Protein AF-A0A835EKQ1-F1 (afdb_monomer_lite)

Foldseek 3Di:
DWDWDADPPVRDGQEGLGDWPAFQVVQVPDDQDAPNDKDFGGKDKDFPVQKDWPPDDQPDCRHLQRIKIKTKIKDKDFDDPVVPPPDDPDDQKDKWKAFPRATFDDFDPFDQDPVRFTWTWTAGPVGIIMTGGVVVVVVVVCVVVVPPLDQPPDDDPDDPARWIWMKIKIFIGGSVRHTGMIMIMIRNRNTDGDPDD

Sequence (197 aa):
MYWKVYDHESNKKIVDLGVAPGLDVSRRLAYVPLGAGKAGVGKWYCPFFLVEEHGVTRRDPMGRGAFYEVVLEQRWEPMHGDAVRHGDDSSKLAMKVLIGGSIEVRSEDALSSLQGATYMWFVAATGQKVGVCTMVCERMLWEVTKAGWVDEEKDAGRVAHESMVLVERFVVKRMDGSVVVAIDFVHLNVTKANKLV

Structure (mmCIF, N/CA/C/O backbone):
data_AF-A0A835EKQ1-F1
#
_entry.id   AF-A0A835EKQ1-F1
#
loop_
_atom_site.group_PDB
_atom_site.id
_atom_site.type_symbol
_atom_site.label_atom_id
_atom_site.label_alt_id
_atom_site.label_comp_id
_atom_site.label_asym_id
_atom_site.label_entity_id
_atom_site.label_seq_id
_atom_site.pdbx_PDB_ins_code
_atom_site.Cartn_x
_atom_site.Cartn_y
_atom_site.Cartn_z
_atom_site.occupancy
_atom_site.B_iso_or_equiv
_atom_site.auth_seq_id
_atom_site.auth_comp_id
_atom_site.auth_asym_id
_atom_site.auth_atom_id
_atom_site.pdbx_PDB_model_num
ATOM 1 N N . MET A 1 1 ? -4.648 -17.590 3.385 1.00 47.09 1 MET A N 1
ATOM 2 C CA . MET A 1 1 ? -4.964 -17.445 4.825 1.00 47.09 1 MET A CA 1
ATOM 3 C C . MET A 1 1 ? -6.145 -16.498 5.005 1.00 47.09 1 MET A C 1
ATOM 5 O O . MET A 1 1 ? -6.291 -15.567 4.218 1.00 47.09 1 MET A O 1
ATOM 9 N N . TYR A 1 2 ? -6.996 -16.765 5.997 1.00 54.31 2 TYR A N 1
ATOM 10 C CA . TYR A 1 2 ? -8.198 -15.988 6.323 1.00 54.31 2 TYR A CA 1
ATOM 11 C C . TYR A 1 2 ? -7.967 -15.241 7.641 1.00 54.31 2 TYR A C 1
ATOM 13 O O . TYR A 1 2 ? -7.586 -15.878 8.621 1.00 54.31 2 TYR A O 1
ATOM 21 N N . TRP A 1 3 ? -8.185 -13.925 7.678 1.00 64.94 3 TRP A N 1
ATOM 22 C CA . TRP A 1 3 ? -7.912 -13.103 8.862 1.00 64.94 3 TRP A CA 1
ATOM 23 C C . TRP A 1 3 ? -9.198 -12.827 9.651 1.00 64.94 3 TRP A C 1
ATOM 25 O O . TRP A 1 3 ? -10.151 -12.237 9.136 1.00 64.94 3 TRP A O 1
ATOM 35 N N . LYS A 1 4 ? -9.220 -13.263 10.917 1.00 66.81 4 LYS A N 1
ATOM 36 C CA . LYS A 1 4 ? -10.281 -12.986 11.902 1.00 66.81 4 LYS A CA 1
ATOM 37 C C . LYS A 1 4 ? -9.652 -12.332 13.126 1.00 66.81 4 LYS A C 1
ATOM 39 O O . LYS A 1 4 ? -8.621 -12.807 13.595 1.00 66.81 4 LYS A O 1
ATOM 44 N N . VAL A 1 5 ? -10.286 -11.284 13.637 1.00 67.06 5 VAL A N 1
ATOM 45 C CA . VAL A 1 5 ? -9.869 -10.595 14.864 1.00 67.06 5 VAL A CA 1
ATOM 46 C C . VAL A 1 5 ? -10.831 -10.984 15.975 1.00 67.06 5 VAL A C 1
ATOM 48 O O . VAL A 1 5 ? -12.052 -10.919 15.796 1.00 67.06 5 VAL A O 1
ATOM 51 N N . TYR A 1 6 ? -10.272 -11.409 17.101 1.00 62.66 6 TYR A N 1
ATOM 52 C CA . TYR A 1 6 ? -11.018 -11.839 18.273 1.00 62.66 6 TYR A CA 1
ATOM 53 C C . TYR A 1 6 ? -10.722 -10.919 19.443 1.00 62.66 6 TYR A C 1
ATOM 55 O O . TYR A 1 6 ? -9.610 -10.412 19.582 1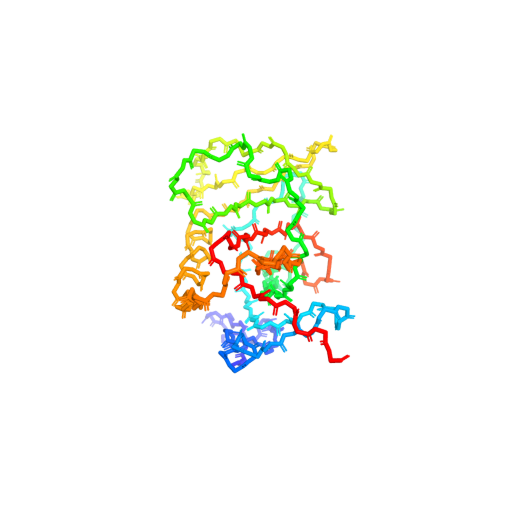.00 62.66 6 TYR A O 1
ATOM 63 N N . ASP A 1 7 ? -11.734 -10.737 20.275 1.00 53.03 7 ASP A N 1
ATOM 64 C CA . ASP A 1 7 ? -11.588 -10.128 21.580 1.00 53.03 7 ASP A CA 1
ATOM 65 C C . ASP A 1 7 ? -10.922 -11.142 22.503 1.00 53.03 7 ASP A C 1
ATOM 67 O O . ASP A 1 7 ? -11.402 -12.270 22.624 1.00 53.03 7 ASP A O 1
ATOM 71 N N . HIS A 1 8 ? -9.806 -10.76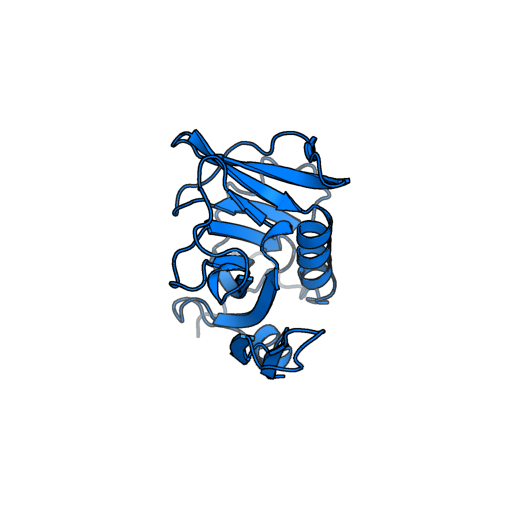7 23.120 1.00 55.44 8 HIS A N 1
ATOM 72 C CA . HIS A 1 8 ? -9.031 -11.700 23.933 1.00 55.44 8 HIS A CA 1
ATOM 73 C C . HIS A 1 8 ? -9.789 -12.129 25.202 1.00 55.44 8 HIS A C 1
ATOM 75 O O . HIS A 1 8 ? -9.659 -13.270 25.634 1.00 55.44 8 HIS A O 1
ATOM 81 N N . GLU A 1 9 ? -10.604 -11.246 25.784 1.00 64.62 9 GLU A N 1
ATOM 82 C CA . GLU A 1 9 ? -11.290 -11.498 27.057 1.00 64.62 9 GLU A CA 1
ATOM 83 C C . GLU A 1 9 ? -12.564 -12.330 26.888 1.00 64.62 9 GLU A C 1
ATOM 85 O O . GLU A 1 9 ? -12.837 -13.240 27.669 1.00 64.62 9 GLU A O 1
ATOM 90 N N . SER A 1 10 ? -13.346 -12.050 25.847 1.00 56.81 10 SER A N 1
ATOM 91 C CA . SER A 1 10 ? -14.621 -12.722 25.589 1.00 56.81 10 SER A CA 1
ATOM 92 C C . SER A 1 10 ? -14.534 -13.839 24.546 1.00 56.81 10 SER A C 1
ATOM 94 O O . SER A 1 10 ? -15.524 -14.541 24.330 1.00 56.81 10 SER A O 1
ATOM 96 N N . ASN A 1 11 ? -13.383 -14.000 23.880 1.00 59.41 11 ASN A N 1
ATOM 97 C CA . ASN A 1 11 ? -13.161 -14.900 22.740 1.00 59.41 11 ASN A CA 1
ATOM 98 C C . ASN A 1 11 ? -14.221 -14.749 21.628 1.00 59.41 11 ASN A C 1
ATOM 100 O O . ASN A 1 11 ? -14.505 -15.669 20.855 1.00 59.41 11 ASN A O 1
ATOM 104 N N . LYS A 1 12 ? -14.855 -13.574 21.548 1.00 58.06 12 LYS A N 1
ATOM 105 C CA . LYS A 1 12 ? -15.851 -13.263 20.526 1.00 58.06 12 LYS A CA 1
ATOM 106 C C . LYS A 1 12 ? -15.146 -12.757 19.281 1.00 58.06 12 LYS A C 1
ATOM 108 O O . LYS A 1 12 ? -14.230 -11.941 19.347 1.00 58.06 12 LYS A O 1
ATOM 113 N N . LYS A 1 13 ? -15.600 -13.226 18.119 1.00 60.34 13 LYS A N 1
ATOM 114 C CA . LYS A 1 13 ? -15.169 -12.689 16.827 1.00 60.34 13 LYS A CA 1
ATOM 115 C C . LYS A 1 13 ? -15.647 -11.240 16.725 1.00 60.34 13 LYS A C 1
ATOM 117 O O . LYS A 1 13 ? -16.846 -11.008 16.598 1.00 60.34 13 LYS A O 1
ATOM 122 N N . ILE A 1 14 ? -14.714 -10.294 16.762 1.00 63.84 14 ILE A N 1
ATOM 123 C CA . ILE A 1 14 ? -15.006 -8.860 16.652 1.00 63.84 14 ILE A CA 1
ATOM 124 C C . ILE A 1 14 ? -15.169 -8.497 15.177 1.00 63.84 14 ILE A C 1
ATOM 126 O O . ILE A 1 14 ? -16.108 -7.810 14.785 1.00 63.84 14 ILE A O 1
ATOM 130 N N . VAL A 1 15 ? -14.251 -8.988 14.339 1.00 72.06 15 VAL A N 1
ATOM 131 C CA . VAL A 1 15 ? -14.163 -8.585 12.939 1.00 72.06 15 VAL A CA 1
ATOM 132 C C . VAL A 1 15 ? -13.756 -9.757 12.061 1.00 72.06 15 VAL A C 1
ATOM 134 O O . VAL A 1 15 ? -12.767 -10.450 12.299 1.00 72.06 15 VAL A O 1
ATOM 137 N N . ASP A 1 16 ? -14.510 -9.945 10.987 1.00 77.75 16 ASP A N 1
ATOM 138 C CA . ASP A 1 16 ? -14.044 -10.682 9.824 1.00 77.75 16 ASP A CA 1
ATOM 139 C C . ASP A 1 16 ? -13.323 -9.717 8.891 1.00 77.75 16 ASP A C 1
ATOM 141 O O . ASP A 1 16 ? -13.967 -8.751 8.509 1.00 77.75 16 ASP A O 1
ATOM 145 N N . LEU A 1 17 ? -12.058 -9.914 8.518 1.00 76.94 17 LEU A N 1
ATOM 146 C CA . LEU A 1 17 ? -11.397 -9.055 7.521 1.00 76.94 17 LEU A CA 1
ATOM 147 C C . LEU A 1 17 ? -11.484 -9.655 6.115 1.00 76.94 17 LEU A C 1
ATOM 149 O O . LEU A 1 17 ? -11.614 -8.912 5.143 1.00 76.94 17 LEU A O 1
ATOM 153 N N . GLY A 1 18 ? -11.549 -10.984 6.019 1.00 82.75 18 GLY A N 1
ATOM 154 C CA . GLY A 1 18 ? -11.562 -11.741 4.774 1.00 82.75 18 GLY A CA 1
ATOM 155 C C . GLY A 1 18 ? -10.212 -12.392 4.463 1.00 82.75 18 GLY A C 1
ATOM 156 O O . GLY A 1 18 ? -9.367 -12.612 5.337 1.00 82.75 18 GLY A O 1
ATOM 157 N N . VAL A 1 19 ? -10.020 -12.754 3.194 1.00 83.62 19 VAL A N 1
ATOM 158 C CA . VAL A 1 19 ? -8.828 -13.469 2.723 1.00 83.62 19 VAL A CA 1
ATOM 159 C C . VAL A 1 19 ? -7.735 -12.477 2.333 1.00 83.62 19 VAL A C 1
ATOM 161 O O . VAL A 1 19 ? -7.934 -11.615 1.478 1.00 83.62 19 VAL A O 1
ATOM 164 N N . ALA A 1 20 ? -6.556 -12.655 2.922 1.00 87.50 20 ALA A N 1
ATOM 165 C CA . ALA A 1 20 ? -5.327 -11.973 2.539 1.00 87.50 20 ALA A CA 1
ATOM 166 C C . ALA A 1 20 ? -4.195 -13.012 2.607 1.00 87.50 20 ALA A C 1
ATOM 168 O O . ALA A 1 20 ? -3.695 -13.312 3.697 1.00 87.50 20 ALA A O 1
ATOM 169 N N . PRO A 1 21 ? -3.875 -13.674 1.477 1.00 85.25 21 PRO A N 1
ATOM 170 C CA . PRO A 1 21 ? -2.933 -14.789 1.449 1.00 85.25 21 PRO A CA 1
ATOM 171 C C . PRO A 1 21 ? -1.470 -14.337 1.532 1.00 85.25 21 PRO A C 1
ATOM 173 O O . PRO A 1 21 ? -0.599 -15.191 1.650 1.00 85.25 21 PRO A O 1
ATOM 176 N N . GLY A 1 22 ? -1.209 -13.029 1.508 1.00 88.44 22 GLY A N 1
ATOM 177 C CA . GLY A 1 22 ? 0.124 -12.470 1.368 1.00 88.44 22 GLY A CA 1
ATOM 178 C C . GLY A 1 22 ? 0.520 -12.352 -0.099 1.00 88.44 22 GLY A C 1
ATOM 179 O O . GLY A 1 22 ? -0.327 -12.053 -0.944 1.00 88.44 22 GLY A O 1
ATOM 180 N N . LEU A 1 23 ? 1.804 -12.562 -0.385 1.00 87.88 23 LEU A N 1
ATOM 181 C CA . LEU A 1 23 ? 2.350 -12.502 -1.736 1.00 87.88 23 LEU A CA 1
ATOM 182 C C . LEU A 1 23 ? 1.989 -13.764 -2.531 1.00 87.88 23 LEU A C 1
ATOM 184 O O . LEU A 1 23 ? 2.231 -14.882 -2.081 1.00 87.88 23 LEU A O 1
ATOM 188 N N . ASP A 1 24 ? 1.477 -13.573 -3.740 1.00 85.69 24 ASP A N 1
ATOM 189 C CA . ASP A 1 24 ? 1.270 -14.618 -4.736 1.00 85.69 24 ASP A CA 1
ATOM 190 C C . ASP A 1 24 ? 2.484 -14.668 -5.672 1.00 85.69 24 ASP A C 1
ATOM 192 O O . ASP A 1 24 ? 2.613 -13.882 -6.613 1.00 85.69 24 ASP A O 1
ATOM 196 N N . VAL A 1 25 ? 3.407 -15.589 -5.384 1.00 81.88 25 VAL A N 1
ATOM 197 C CA . VAL A 1 25 ? 4.669 -15.733 -6.127 1.00 81.88 25 VAL A CA 1
ATOM 198 C C . VAL A 1 25 ? 4.418 -16.090 -7.593 1.00 81.88 25 VAL A C 1
ATOM 200 O O . VAL A 1 25 ? 5.109 -15.581 -8.473 1.00 81.88 25 VAL A O 1
ATOM 203 N N . SER A 1 26 ? 3.410 -16.917 -7.877 1.00 81.00 26 SER A N 1
ATOM 204 C CA . SER A 1 26 ? 3.080 -17.328 -9.243 1.00 81.00 26 SER A CA 1
ATOM 205 C C . SER A 1 26 ? 2.587 -16.148 -10.074 1.00 81.00 26 SER A C 1
ATOM 207 O O . SER A 1 26 ? 3.040 -15.964 -11.201 1.00 81.00 26 SER A O 1
ATOM 209 N N . ARG A 1 27 ? 1.711 -15.307 -9.512 1.00 80.25 27 ARG A N 1
ATOM 210 C CA . ARG A 1 27 ? 1.251 -14.087 -10.191 1.00 80.25 27 ARG A CA 1
ATOM 211 C C . ARG A 1 27 ? 2.345 -13.034 -10.294 1.00 80.25 27 ARG A C 1
ATOM 213 O O . ARG A 1 27 ? 2.368 -12.322 -11.288 1.00 80.25 27 ARG A O 1
ATOM 220 N N . ARG A 1 28 ? 3.249 -12.960 -9.312 1.00 80.12 28 ARG A N 1
ATOM 221 C CA . ARG A 1 28 ? 4.382 -12.026 -9.327 1.00 80.12 28 ARG A CA 1
ATOM 222 C C . ARG A 1 28 ? 5.394 -12.331 -10.430 1.00 80.12 28 ARG A C 1
ATOM 224 O O . ARG A 1 28 ? 5.958 -11.414 -11.010 1.00 80.12 28 ARG A O 1
ATOM 231 N N . LEU A 1 29 ? 5.639 -13.614 -10.696 1.00 75.75 29 LEU A N 1
ATOM 232 C CA . LEU A 1 29 ? 6.544 -14.066 -11.758 1.00 75.75 29 LEU A CA 1
ATOM 233 C C . LEU A 1 29 ? 5.882 -14.062 -13.142 1.00 75.75 29 LEU A C 1
ATOM 235 O O . LEU A 1 29 ? 6.576 -14.100 -14.158 1.00 75.75 29 LEU A O 1
ATOM 239 N N . ALA A 1 30 ? 4.549 -14.038 -13.202 1.00 72.81 30 ALA A N 1
ATOM 240 C CA . ALA A 1 30 ? 3.828 -14.005 -14.462 1.00 72.81 30 ALA A CA 1
ATOM 241 C C . ALA A 1 30 ? 4.050 -12.665 -15.175 1.00 72.81 30 ALA A C 1
ATOM 243 O O . ALA A 1 30 ? 3.849 -11.588 -14.614 1.00 72.81 30 ALA A O 1
ATOM 244 N N . TYR A 1 31 ? 4.428 -12.728 -16.452 1.00 66.69 31 TYR A N 1
ATOM 245 C CA . TYR A 1 31 ? 4.491 -11.535 -17.283 1.00 66.69 31 TYR A CA 1
ATOM 246 C C . TYR A 1 31 ? 3.079 -10.985 -17.507 1.00 66.69 31 TYR A C 1
ATOM 248 O O . TYR A 1 31 ? 2.199 -11.699 -17.989 1.00 66.69 31 TYR A O 1
ATOM 256 N N . VAL A 1 32 ? 2.882 -9.710 -17.175 1.00 67.06 32 VAL A N 1
ATOM 257 C CA . VAL A 1 32 ? 1.650 -8.971 -17.459 1.00 67.06 32 VAL A CA 1
ATOM 258 C C . VAL A 1 32 ? 1.873 -8.193 -18.756 1.00 67.06 32 VAL A C 1
ATOM 260 O O . VAL A 1 32 ? 2.695 -7.273 -18.753 1.00 67.06 32 VAL A O 1
ATOM 263 N N . PRO A 1 33 ? 1.196 -8.550 -19.864 1.00 60.97 33 PRO A N 1
ATOM 264 C CA . PRO A 1 33 ? 1.366 -7.861 -21.136 1.00 60.97 33 PRO A CA 1
ATOM 265 C C . PRO A 1 33 ? 1.050 -6.371 -21.035 1.00 60.97 33 PRO A C 1
ATOM 267 O O . PRO A 1 33 ? 0.165 -5.956 -20.280 1.00 60.97 33 PRO A O 1
ATOM 270 N N . LEU A 1 34 ? 1.745 -5.566 -21.839 1.00 59.31 34 LEU A N 1
ATOM 271 C CA . LEU A 1 34 ? 1.459 -4.141 -21.953 1.00 59.31 34 LEU A CA 1
ATOM 272 C C . LEU A 1 34 ? -0.015 -3.940 -22.357 1.00 59.31 34 LEU A C 1
ATOM 274 O O . LEU A 1 34 ? -0.509 -4.590 -23.275 1.00 59.31 34 LEU A O 1
ATOM 278 N N . GLY A 1 35 ? -0.739 -3.074 -21.645 1.00 58.34 35 GLY A N 1
ATOM 279 C CA . GLY A 1 35 ? -2.168 -2.830 -21.888 1.00 58.34 35 GLY A CA 1
ATOM 280 C C . GLY A 1 35 ? -3.137 -3.800 -21.194 1.00 58.34 35 GLY A C 1
ATOM 281 O O . GLY A 1 35 ? -4.326 -3.500 -21.133 1.00 58.34 35 GLY A O 1
ATOM 282 N N . ALA A 1 36 ? -2.661 -4.891 -20.577 1.00 60.94 36 ALA A N 1
ATOM 283 C CA . ALA A 1 36 ? -3.503 -5.818 -19.802 1.00 60.94 36 ALA A CA 1
ATOM 284 C C . ALA A 1 36 ? -3.928 -5.271 -18.418 1.00 60.94 36 ALA A C 1
ATOM 286 O O . ALA A 1 36 ? -4.635 -5.940 -17.664 1.00 60.94 36 ALA A O 1
ATOM 287 N N . GLY A 1 37 ? -3.522 -4.043 -18.083 1.00 63.69 37 GLY A N 1
ATOM 288 C CA . GLY A 1 37 ? -3.817 -3.400 -16.806 1.00 63.69 37 GLY A CA 1
ATOM 289 C C . GLY A 1 37 ? -2.873 -3.832 -15.682 1.00 63.69 37 GLY A C 1
ATOM 290 O O . GLY A 1 37 ? -1.816 -4.416 -15.908 1.00 63.69 37 GLY A O 1
ATOM 291 N N . LYS A 1 38 ? -3.235 -3.481 -14.446 1.00 71.88 38 LYS A N 1
ATOM 292 C CA . LYS A 1 38 ? -2.443 -3.788 -13.249 1.00 71.88 38 LYS A CA 1
ATOM 293 C C . LYS A 1 38 ? -2.816 -5.170 -12.724 1.00 71.88 38 LYS A C 1
ATOM 295 O O . LYS A 1 38 ? -3.998 -5.442 -12.514 1.00 71.88 38 LYS A O 1
ATOM 300 N N . ALA A 1 39 ? -1.829 -6.016 -12.447 1.00 80.19 39 ALA A N 1
ATOM 301 C CA . ALA A 1 39 ? -2.074 -7.301 -11.801 1.00 80.19 39 ALA A CA 1
ATOM 302 C C . ALA A 1 39 ? -1.867 -7.181 -10.289 1.00 80.19 39 ALA A C 1
ATOM 304 O O . ALA A 1 39 ? -0.791 -6.804 -9.837 1.00 80.19 39 ALA A O 1
ATOM 305 N N . GLY A 1 40 ? -2.886 -7.517 -9.495 1.00 85.50 40 GLY A N 1
ATOM 306 C CA . GLY A 1 40 ? -2.730 -7.656 -8.045 1.00 85.50 40 GLY A CA 1
ATOM 307 C C . GLY A 1 40 ? -1.972 -8.941 -7.713 1.00 85.50 40 GLY A C 1
ATOM 308 O O . GLY A 1 40 ? -2.483 -10.026 -7.971 1.00 85.50 40 GLY A O 1
ATOM 309 N N . VAL A 1 41 ? -0.779 -8.828 -7.140 1.00 89.56 41 VAL A N 1
ATOM 310 C CA . VAL A 1 41 ? 0.118 -9.958 -6.837 1.00 89.56 41 VAL A CA 1
ATOM 311 C C . VAL A 1 41 ? 0.349 -10.159 -5.345 1.00 89.56 41 VAL A C 1
ATOM 313 O O . VAL A 1 41 ? 1.033 -11.092 -4.942 1.00 89.56 41 VAL A O 1
ATOM 316 N N . GLY A 1 42 ? -0.230 -9.315 -4.496 1.00 91.19 42 GLY A N 1
ATOM 317 C CA . GLY A 1 42 ? -0.174 -9.514 -3.055 1.00 91.19 42 GLY A CA 1
ATOM 318 C C . GLY A 1 42 ? -1.295 -8.798 -2.326 1.00 91.19 42 GLY A C 1
ATOM 319 O O . GLY A 1 42 ? -1.784 -7.765 -2.787 1.00 91.19 42 GLY A O 1
ATOM 320 N N . LYS A 1 43 ? -1.714 -9.361 -1.192 1.00 93.56 43 LYS A N 1
ATOM 321 C CA . LYS A 1 43 ? -2.737 -8.769 -0.327 1.00 93.56 43 LYS A CA 1
ATOM 322 C C . LYS A 1 43 ? -2.476 -9.076 1.146 1.00 93.56 43 LYS A C 1
ATOM 324 O O . LYS A 1 43 ? -2.317 -10.241 1.515 1.00 93.56 43 LYS A O 1
ATOM 329 N N . TRP A 1 44 ? -2.525 -8.034 1.974 1.00 93.31 44 TRP A N 1
ATOM 330 C CA . TRP A 1 44 ? -2.341 -8.058 3.429 1.00 93.31 44 TRP A CA 1
ATOM 331 C C . TRP A 1 44 ? -3.345 -7.132 4.128 1.00 93.31 44 TRP A C 1
ATOM 333 O O . TRP A 1 44 ? -3.990 -6.302 3.487 1.00 93.31 44 TRP A O 1
ATOM 343 N N . TYR A 1 45 ? -3.436 -7.253 5.453 1.00 91.88 45 TYR A N 1
ATOM 344 C CA . TYR A 1 45 ? -4.075 -6.257 6.311 1.00 91.88 45 TYR A CA 1
ATOM 345 C C . TYR A 1 45 ? -3.022 -5.579 7.184 1.00 91.88 45 TYR A C 1
ATOM 347 O O . TYR A 1 45 ? -2.128 -6.242 7.707 1.00 91.88 45 TYR A O 1
ATOM 355 N N . CYS A 1 46 ? -3.141 -4.265 7.341 1.00 89.38 46 CYS A N 1
ATOM 356 C CA . CYS A 1 46 ? -2.269 -3.449 8.172 1.00 89.38 46 CYS A CA 1
ATOM 357 C C . CYS A 1 46 ? -3.085 -2.855 9.326 1.00 89.38 46 CYS A C 1
ATOM 359 O O . CYS A 1 46 ? -4.085 -2.182 9.062 1.00 89.38 46 CYS A O 1
ATOM 361 N N . PRO A 1 47 ? -2.703 -3.084 10.593 1.00 89.06 47 PRO A N 1
ATOM 362 C CA . PRO A 1 47 ? -3.328 -2.417 11.728 1.00 89.06 47 PRO A CA 1
ATOM 363 C C . PRO A 1 47 ? -3.276 -0.894 11.611 1.00 89.06 47 PRO A C 1
ATOM 365 O O . PRO A 1 47 ? -2.356 -0.324 11.020 1.00 89.06 47 PRO A O 1
ATOM 368 N N . PHE A 1 48 ? -4.266 -0.233 12.202 1.00 85.44 48 PHE A N 1
ATOM 369 C CA . PHE A 1 48 ? -4.443 1.199 12.030 1.00 85.44 48 PHE A CA 1
ATOM 370 C C . PHE A 1 48 ? -3.308 2.067 12.560 1.00 85.44 48 PHE A C 1
ATOM 372 O O . PHE A 1 48 ? -3.000 3.088 11.963 1.00 85.44 48 PHE A O 1
ATOM 379 N N . PHE A 1 49 ? -2.695 1.666 13.667 1.00 85.38 49 PHE A N 1
ATOM 380 C CA . PHE A 1 49 ? -1.628 2.410 14.334 1.00 85.38 49 PHE A CA 1
ATOM 381 C C . PHE A 1 49 ? -0.289 2.350 13.581 1.00 85.38 49 PHE A C 1
ATOM 383 O O . PHE A 1 49 ? 0.722 2.784 14.107 1.00 85.38 49 PHE A O 1
ATOM 390 N N . LEU A 1 50 ? -0.243 1.756 12.385 1.00 90.25 50 LEU A N 1
ATOM 391 C CA . LEU A 1 50 ? 0.938 1.771 11.518 1.00 90.25 50 LEU A C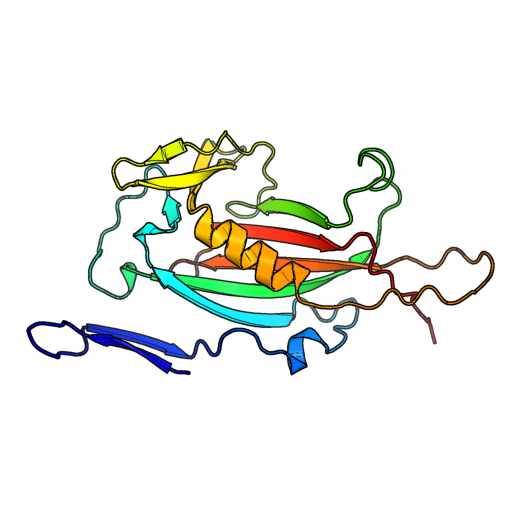A 1
ATOM 392 C C . LEU A 1 50 ? 0.783 2.732 10.329 1.00 90.25 50 LEU A C 1
ATOM 394 O O . LEU A 1 50 ? 1.740 2.922 9.577 1.00 90.25 50 LEU A O 1
ATOM 398 N N . VAL A 1 51 ? -0.403 3.323 10.144 1.00 90.50 51 VAL A N 1
ATOM 399 C CA . VAL A 1 51 ? -0.687 4.306 9.091 1.00 90.50 51 VAL A CA 1
ATOM 400 C C . VAL A 1 51 ? -1.528 5.437 9.674 1.00 90.50 51 VAL A C 1
ATOM 402 O O . VAL A 1 51 ? -2.706 5.260 10.005 1.00 90.50 51 VAL A O 1
ATOM 405 N N . GLU A 1 52 ? -0.917 6.610 9.761 1.00 88.31 52 GLU A N 1
ATOM 406 C CA . GLU A 1 52 ? -1.492 7.805 10.359 1.00 88.31 52 GLU A CA 1
ATOM 407 C C . GLU A 1 52 ? -1.969 8.776 9.277 1.00 88.31 52 GLU A C 1
ATOM 409 O O . GLU A 1 52 ? -1.225 9.147 8.377 1.00 88.31 52 GLU A O 1
ATOM 414 N N . GLU A 1 53 ? -3.227 9.197 9.356 1.00 89.38 53 GLU A N 1
ATOM 415 C CA . GLU A 1 53 ? -3.818 10.158 8.427 1.00 89.38 53 GLU A CA 1
ATOM 416 C C . GLU A 1 53 ? -4.064 11.477 9.158 1.00 89.38 53 GLU A C 1
ATOM 418 O O . GLU A 1 53 ? -4.899 11.550 10.065 1.00 89.38 53 GLU A O 1
ATOM 423 N N . HIS A 1 54 ? -3.336 12.530 8.789 1.00 85.81 54 HIS A N 1
ATOM 424 C CA . HIS A 1 54 ? -3.423 13.796 9.507 1.00 85.81 54 HIS A CA 1
ATOM 425 C C . HIS A 1 54 ? -4.806 14.437 9.336 1.00 85.81 54 HIS A C 1
ATOM 427 O O . HIS A 1 54 ? -5.316 14.568 8.224 1.00 85.81 54 HIS A O 1
ATOM 433 N N . GLY A 1 55 ? -5.413 14.855 10.449 1.00 81.00 55 GLY A N 1
ATOM 434 C CA . GLY A 1 55 ? -6.734 15.491 10.454 1.00 81.00 55 GLY A CA 1
ATOM 435 C C . GLY A 1 55 ? -7.917 14.534 10.256 1.00 81.00 55 GLY A C 1
ATOM 436 O O . GLY A 1 55 ? -9.056 14.994 10.191 1.00 81.00 55 GLY A O 1
ATOM 437 N N . VAL A 1 56 ? -7.692 13.216 10.193 1.00 80.19 56 VAL A N 1
ATOM 438 C CA . VAL A 1 56 ? -8.766 12.221 10.068 1.00 80.19 56 VAL A CA 1
ATOM 439 C C . VAL A 1 56 ? -9.068 11.604 11.433 1.00 80.19 56 VAL A C 1
ATOM 441 O O . VAL A 1 56 ? -8.315 10.784 11.953 1.00 80.19 56 VAL A O 1
ATOM 444 N N . THR A 1 57 ? -10.211 11.961 12.022 1.00 71.06 57 THR A N 1
ATOM 445 C CA . THR A 1 57 ? -10.682 11.315 13.255 1.00 71.06 57 THR A CA 1
ATOM 446 C C . THR A 1 57 ? -11.257 9.936 12.941 1.00 71.06 57 THR A C 1
ATOM 448 O O . THR A 1 57 ? -12.255 9.801 12.226 1.00 71.06 57 THR A O 1
ATOM 451 N N . ARG A 1 58 ? -10.647 8.889 13.502 1.00 67.44 58 ARG A N 1
ATOM 452 C CA . ARG A 1 58 ? -11.118 7.513 13.326 1.00 67.44 58 ARG A CA 1
ATOM 453 C C . ARG A 1 58 ? -12.370 7.279 14.172 1.00 67.44 58 ARG A C 1
ATOM 455 O O . ARG A 1 58 ? -12.327 7.418 15.389 1.00 67.44 58 ARG A O 1
ATOM 462 N N . ARG A 1 59 ? -13.484 6.918 13.528 1.00 60.50 59 ARG A N 1
ATOM 463 C CA . ARG A 1 59 ? -14.774 6.712 14.217 1.00 60.50 59 ARG A CA 1
ATOM 464 C C . ARG A 1 59 ? -14.888 5.374 14.946 1.00 60.50 59 ARG A C 1
ATOM 466 O O . ARG A 1 59 ? -15.679 5.273 15.871 1.00 60.50 59 ARG A O 1
ATOM 473 N N . ASP A 1 60 ? -14.130 4.365 14.521 1.00 67.38 60 ASP A N 1
ATOM 474 C CA . ASP A 1 60 ? -14.215 3.007 15.062 1.00 67.38 60 ASP A CA 1
ATOM 475 C C . ASP A 1 60 ? -12.818 2.364 15.155 1.00 67.38 60 ASP A C 1
ATOM 477 O O . ASP A 1 60 ? -12.341 1.758 14.188 1.00 67.38 60 ASP A O 1
ATOM 481 N N . PRO A 1 61 ? -12.119 2.543 16.290 1.00 66.19 61 PRO A N 1
ATOM 482 C CA . PRO A 1 61 ? -10.798 1.965 16.517 1.00 66.19 61 PRO A CA 1
ATOM 483 C C . PRO A 1 61 ? -10.836 0.477 16.902 1.00 66.19 61 PRO A C 1
ATOM 485 O O . PRO A 1 61 ? -9.772 -0.128 17.006 1.00 66.19 61 PRO A O 1
ATOM 488 N N . MET A 1 62 ? -12.018 -0.120 17.113 1.00 66.75 62 MET A N 1
ATOM 489 C CA . MET A 1 62 ? -12.165 -1.507 17.584 1.00 66.75 62 MET A CA 1
ATOM 490 C C . MET A 1 62 ? -12.831 -2.448 16.567 1.00 66.75 62 MET A C 1
ATOM 492 O O . MET A 1 62 ? -12.666 -3.658 16.680 1.00 66.75 62 MET A O 1
ATOM 496 N N . GLY A 1 63 ? -13.546 -1.945 15.560 1.00 70.69 63 GLY A N 1
ATOM 497 C CA . GLY A 1 63 ? -14.172 -2.757 14.513 1.00 70.69 63 GLY A CA 1
ATOM 498 C C . GLY A 1 63 ? -13.349 -2.866 13.228 1.00 70.69 63 GLY A C 1
ATOM 499 O O . GLY A 1 63 ? -12.123 -2.753 13.223 1.00 70.69 63 GLY A O 1
ATOM 500 N N . ARG A 1 64 ? -14.015 -3.119 12.086 1.00 68.06 64 ARG A N 1
ATOM 501 C CA . ARG A 1 64 ? -13.343 -3.222 10.766 1.00 68.06 64 ARG A CA 1
ATOM 502 C C . ARG A 1 64 ? -12.528 -1.975 10.461 1.00 68.06 64 ARG A C 1
ATOM 504 O O . ARG A 1 64 ? -11.477 -2.070 9.835 1.00 68.06 64 ARG A O 1
ATOM 511 N N . GLY A 1 65 ? -12.996 -0.833 10.956 1.00 71.62 65 GLY A N 1
ATOM 512 C CA . GLY A 1 65 ? -12.299 0.434 10.880 1.00 71.62 65 GLY A CA 1
ATOM 513 C C . GLY A 1 65 ? -10.878 0.379 11.424 1.00 71.62 65 GLY A C 1
ATOM 514 O O . GLY A 1 65 ? -10.099 1.199 10.988 1.00 71.62 65 GLY A O 1
ATOM 515 N N . ALA A 1 66 ? -10.483 -0.572 12.274 1.00 82.06 66 ALA A N 1
ATOM 516 C CA . ALA A 1 66 ? -9.143 -0.693 12.857 1.00 82.06 66 ALA A CA 1
ATOM 517 C C . ALA A 1 66 ? -8.049 -1.218 11.900 1.00 82.06 66 ALA A C 1
ATOM 519 O O . ALA A 1 66 ? -6.895 -1.366 12.304 1.00 82.06 66 ALA A O 1
ATOM 520 N N . PHE A 1 67 ? -8.374 -1.504 10.638 1.00 88.25 67 PHE A N 1
ATOM 521 C CA . PHE A 1 67 ? -7.418 -2.045 9.670 1.00 88.25 67 PHE A CA 1
ATOM 522 C C . PHE A 1 67 ? -7.437 -1.269 8.356 1.00 88.25 67 PHE A C 1
ATOM 524 O O . PHE A 1 67 ? -8.421 -0.621 8.004 1.00 88.25 67 PHE A O 1
ATOM 531 N N . TYR A 1 68 ? -6.333 -1.366 7.629 1.00 91.25 68 TYR A N 1
ATOM 532 C CA . TYR A 1 68 ? -6.219 -1.017 6.222 1.00 91.25 68 TYR A CA 1
ATOM 533 C C . TYR A 1 68 ? -5.986 -2.291 5.413 1.00 91.25 68 TYR A C 1
ATOM 535 O O . TYR A 1 68 ? -5.343 -3.234 5.880 1.00 91.25 68 TYR A O 1
ATOM 543 N N . GLU A 1 69 ? -6.485 -2.319 4.186 1.00 93.19 69 GLU A N 1
ATOM 544 C CA . GLU A 1 69 ? -6.099 -3.314 3.193 1.00 93.19 69 GLU A CA 1
ATOM 545 C C . GLU A 1 69 ? -4.845 -2.822 2.468 1.00 93.19 69 GLU A C 1
ATOM 547 O O . GLU A 1 69 ? -4.787 -1.678 2.025 1.00 93.19 69 GLU A O 1
ATOM 552 N N . VAL A 1 70 ? -3.841 -3.684 2.327 1.00 94.25 70 VAL A N 1
ATOM 553 C CA . VAL A 1 70 ? -2.634 -3.393 1.550 1.00 94.25 70 VAL A CA 1
ATOM 554 C C . VAL A 1 70 ? -2.590 -4.343 0.367 1.00 94.25 70 VAL A C 1
ATOM 556 O O . VAL A 1 70 ? -2.608 -5.561 0.550 1.00 94.25 70 VAL A O 1
ATOM 559 N N . VAL A 1 71 ? -2.525 -3.795 -0.843 1.00 94.12 71 VAL A N 1
ATOM 560 C CA . VAL A 1 71 ? -2.439 -4.562 -2.091 1.00 94.12 71 VAL A CA 1
ATOM 561 C C . VAL A 1 71 ? -1.130 -4.238 -2.791 1.00 94.12 71 VAL A C 1
ATOM 563 O O . VAL A 1 71 ? -0.790 -3.069 -2.925 1.00 94.12 71 VAL A O 1
ATOM 566 N N . LEU A 1 72 ? -0.417 -5.261 -3.254 1.00 93.56 72 LEU A N 1
ATOM 567 C CA . LEU A 1 72 ? 0.718 -5.099 -4.158 1.00 93.56 72 LEU A CA 1
ATOM 568 C C . LEU A 1 72 ? 0.238 -5.314 -5.591 1.00 93.56 72 LEU A C 1
ATOM 570 O O . LEU A 1 72 ? -0.259 -6.389 -5.927 1.00 93.56 72 LEU A O 1
ATOM 574 N N . GLU A 1 73 ? 0.376 -4.292 -6.421 1.00 92.12 73 GLU A N 1
ATOM 575 C CA . GLU A 1 73 ? 0.078 -4.319 -7.848 1.00 92.12 73 GLU A CA 1
ATOM 576 C C . GLU A 1 73 ? 1.379 -4.298 -8.653 1.00 92.12 73 GLU A C 1
ATOM 578 O O . GLU A 1 73 ? 2.352 -3.661 -8.256 1.00 92.12 73 GLU A O 1
ATOM 583 N N . GLN A 1 74 ? 1.385 -4.946 -9.811 1.00 87.62 74 GLN A N 1
ATOM 584 C CA . GLN A 1 74 ? 2.488 -4.892 -10.764 1.00 87.62 74 GLN A CA 1
ATOM 585 C C . GLN A 1 74 ? 2.015 -4.406 -12.124 1.00 87.62 74 GLN A C 1
ATOM 587 O O . GLN A 1 74 ? 0.893 -4.702 -12.555 1.00 87.62 74 GLN A O 1
ATOM 592 N N . ARG A 1 75 ? 2.890 -3.662 -12.798 1.00 86.69 75 ARG A N 1
ATOM 593 C CA . ARG A 1 75 ? 2.710 -3.218 -14.180 1.00 86.69 75 ARG A CA 1
ATOM 594 C C . ARG A 1 75 ? 4.058 -2.961 -14.847 1.00 86.69 75 ARG A C 1
ATOM 596 O O . ARG A 1 75 ? 5.027 -2.626 -14.172 1.00 86.69 75 ARG A O 1
ATOM 603 N N . TRP A 1 76 ? 4.079 -3.080 -16.167 1.00 82.38 76 TRP A N 1
ATOM 604 C CA . TRP A 1 76 ? 5.212 -2.691 -17.002 1.00 82.38 76 TRP A CA 1
ATOM 605 C C . TRP A 1 76 ? 4.923 -1.330 -17.632 1.00 82.38 76 TRP A C 1
ATOM 607 O O . TRP A 1 76 ? 3.847 -1.135 -18.200 1.00 82.38 76 TRP A O 1
ATOM 617 N N . GLU A 1 77 ? 5.856 -0.390 -17.508 1.00 80.44 77 GLU A N 1
ATOM 618 C CA . GLU A 1 77 ? 5.752 0.951 -18.092 1.00 80.44 77 GLU A CA 1
ATOM 619 C C . GLU A 1 77 ? 6.886 1.187 -19.102 1.00 80.44 77 GLU A C 1
ATOM 621 O O . GLU A 1 77 ? 8.002 0.719 -18.871 1.00 80.44 77 GLU A O 1
ATOM 626 N N . PRO A 1 78 ? 6.648 1.911 -20.212 1.00 75.56 78 PRO A N 1
ATOM 627 C CA . PRO A 1 78 ? 7.720 2.308 -21.118 1.00 75.56 78 PRO A CA 1
ATOM 628 C C . PRO A 1 78 ? 8.717 3.234 -20.412 1.00 75.56 78 PRO A C 1
ATOM 630 O O . PRO A 1 78 ? 8.332 4.226 -19.783 1.00 75.56 78 PRO A O 1
ATOM 633 N N . MET A 1 79 ? 10.005 2.943 -20.556 1.00 66.75 79 MET A N 1
ATOM 634 C CA . MET A 1 79 ? 11.091 3.803 -20.112 1.00 66.75 79 MET A CA 1
ATOM 635 C C . MET A 1 79 ? 11.135 5.024 -21.034 1.00 66.75 79 MET A C 1
ATOM 637 O O . MET A 1 79 ? 11.570 4.956 -22.181 1.00 66.75 79 MET A O 1
ATOM 641 N N . HIS A 1 80 ? 10.653 6.163 -20.547 1.00 55.91 80 HIS A N 1
ATOM 642 C CA . HIS A 1 80 ? 10.815 7.422 -21.263 1.00 55.91 80 HIS A CA 1
ATOM 643 C C . HIS A 1 80 ? 12.244 7.920 -21.016 1.00 55.91 80 HIS A C 1
ATOM 645 O O . HIS A 1 80 ? 12.689 7.968 -19.869 1.00 55.91 80 HIS A O 1
ATOM 651 N N . GLY A 1 81 ? 12.964 8.286 -22.082 1.00 45.25 81 GLY A N 1
ATOM 652 C CA . GLY A 1 81 ? 14.405 8.593 -22.063 1.00 45.25 81 GLY A CA 1
ATOM 653 C C . GLY A 1 81 ? 14.859 9.744 -21.150 1.00 45.25 81 GLY A C 1
ATOM 654 O O . GLY A 1 81 ? 16.052 10.026 -21.084 1.00 45.25 81 GLY A O 1
ATOM 655 N N . ASP A 1 82 ? 13.940 10.391 -20.434 1.00 41.91 82 ASP A N 1
ATOM 656 C CA . ASP A 1 82 ? 14.222 11.483 -19.498 1.00 41.91 82 ASP A CA 1
ATOM 657 C C . ASP A 1 82 ? 14.513 10.997 -18.061 1.00 41.91 82 ASP A C 1
ATOM 659 O O . ASP A 1 82 ? 15.107 11.719 -17.264 1.00 41.91 82 ASP A O 1
ATOM 663 N N . ALA A 1 83 ? 14.181 9.741 -17.728 1.00 42.19 83 ALA A N 1
ATOM 664 C CA . ALA A 1 83 ? 14.446 9.161 -16.403 1.00 42.19 83 ALA A CA 1
ATOM 665 C C . ALA A 1 83 ? 15.939 8.859 -16.134 1.00 42.19 83 ALA A C 1
ATOM 667 O O . ALA A 1 83 ? 16.312 8.559 -15.004 1.00 42.19 83 ALA A O 1
ATOM 668 N N . VAL A 1 84 ? 16.799 8.958 -17.155 1.00 41.38 84 VAL A N 1
ATOM 669 C CA . VAL A 1 84 ? 18.233 8.611 -17.085 1.00 41.38 84 VAL A CA 1
ATOM 670 C C . VAL A 1 84 ? 19.107 9.777 -16.592 1.00 41.38 84 VAL A C 1
ATOM 672 O O . VAL A 1 84 ? 20.288 9.591 -16.329 1.00 41.38 84 VAL A O 1
ATOM 675 N N . ARG A 1 85 ? 18.572 10.997 -16.435 1.00 36.31 85 ARG A N 1
ATOM 676 C CA . ARG A 1 85 ? 19.416 12.188 -16.204 1.00 36.31 85 ARG A CA 1
ATOM 677 C C . ARG A 1 85 ? 19.538 12.692 -14.769 1.00 36.31 85 ARG A C 1
ATOM 679 O O . ARG A 1 85 ? 20.271 13.653 -14.560 1.00 36.31 85 ARG A O 1
ATOM 686 N N . HIS A 1 86 ? 18.871 12.081 -13.790 1.00 35.22 86 HIS A N 1
ATOM 687 C CA . HIS A 1 86 ? 18.875 12.626 -12.424 1.00 35.22 86 HIS A CA 1
ATOM 688 C C . HIS A 1 86 ? 19.077 11.615 -11.289 1.00 35.22 86 HIS A C 1
ATOM 690 O O . HIS A 1 86 ? 18.875 11.965 -10.127 1.00 35.22 86 HIS A O 1
ATOM 696 N N . GLY A 1 87 ? 19.496 10.389 -11.607 1.00 34.47 87 GLY A N 1
ATOM 697 C CA . GLY A 1 87 ? 19.943 9.415 -10.616 1.00 34.47 87 GLY A CA 1
ATOM 698 C C . GLY A 1 87 ? 21.462 9.356 -10.600 1.00 34.47 87 GLY A C 1
ATOM 699 O O . GLY A 1 87 ? 22.068 9.059 -11.623 1.00 34.47 87 GLY A O 1
ATOM 700 N N . ASP A 1 88 ? 22.059 9.647 -9.449 1.00 35.28 88 ASP A N 1
ATOM 701 C CA . ASP A 1 88 ? 23.418 9.217 -9.135 1.00 35.28 88 ASP A CA 1
ATOM 702 C C . ASP A 1 88 ? 23.568 7.716 -9.464 1.00 35.28 88 ASP A C 1
ATOM 704 O O . ASP A 1 88 ? 22.652 6.922 -9.221 1.00 35.28 88 ASP A O 1
ATOM 708 N N . ASP A 1 89 ? 24.697 7.356 -10.067 1.00 42.22 89 ASP A N 1
ATOM 709 C CA . ASP A 1 89 ? 24.949 6.188 -10.930 1.00 42.22 89 ASP A CA 1
ATOM 710 C C . ASP A 1 89 ? 24.989 4.828 -10.183 1.00 42.22 89 ASP A C 1
ATOM 712 O O . ASP A 1 89 ? 25.819 3.963 -10.453 1.00 42.22 89 ASP A O 1
ATOM 716 N N . SER A 1 90 ? 24.132 4.613 -9.174 1.00 44.69 90 SER A N 1
ATOM 717 C CA . SER A 1 90 ? 24.161 3.385 -8.359 1.00 44.69 90 SER A CA 1
ATOM 718 C C . SER A 1 90 ? 22.826 2.871 -7.803 1.00 44.69 90 SER A C 1
ATOM 720 O O . SER A 1 90 ? 22.755 1.703 -7.401 1.00 44.69 90 SER A O 1
ATOM 722 N N . SER A 1 91 ? 21.744 3.661 -7.774 1.00 49.94 91 SER A N 1
ATOM 723 C CA . SER A 1 91 ? 20.485 3.202 -7.163 1.00 49.94 91 SER A CA 1
ATOM 724 C C . SER A 1 91 ? 19.607 2.431 -8.159 1.00 49.94 91 SER A C 1
ATOM 726 O O . SER A 1 91 ? 18.993 3.016 -9.046 1.00 49.94 91 SER A O 1
ATOM 728 N N . LYS A 1 92 ? 19.499 1.108 -7.983 1.00 65.44 92 LYS A N 1
ATOM 729 C CA . LYS A 1 92 ? 18.741 0.190 -8.867 1.00 65.44 92 LYS A CA 1
ATOM 730 C C . LYS A 1 92 ? 17.210 0.282 -8.731 1.00 65.44 92 LYS A C 1
ATOM 732 O O . LYS A 1 92 ? 16.481 -0.387 -9.466 1.00 65.44 92 LYS A O 1
ATOM 737 N N . LEU A 1 93 ? 16.722 1.073 -7.773 1.00 67.00 93 LEU A N 1
ATOM 738 C CA . LEU A 1 93 ? 15.315 1.167 -7.395 1.00 67.00 93 LEU A CA 1
ATOM 739 C C . LEU A 1 93 ? 14.951 2.617 -7.060 1.00 67.00 93 LEU A C 1
ATOM 741 O O . LEU A 1 93 ? 15.541 3.201 -6.154 1.00 67.00 93 LEU A O 1
ATOM 745 N N . ALA A 1 94 ? 13.956 3.173 -7.750 1.00 77.00 94 ALA A N 1
ATOM 746 C CA . ALA A 1 94 ? 13.396 4.488 -7.435 1.00 77.00 94 ALA A CA 1
ATOM 747 C C . ALA A 1 94 ? 12.044 4.348 -6.716 1.00 77.00 94 ALA A C 1
ATOM 749 O O . ALA A 1 94 ? 11.223 3.515 -7.098 1.00 77.00 94 ALA A O 1
ATOM 750 N N . MET A 1 95 ? 11.796 5.169 -5.691 1.00 77.94 95 MET A N 1
ATOM 751 C CA . MET A 1 95 ? 10.535 5.195 -4.938 1.00 77.94 95 MET A CA 1
ATOM 752 C C . MET A 1 95 ? 9.737 6.460 -5.269 1.00 77.94 95 MET A C 1
ATOM 754 O O . MET A 1 95 ? 10.270 7.566 -5.234 1.00 77.94 95 MET A O 1
ATOM 758 N N . LYS A 1 96 ? 8.446 6.306 -5.565 1.00 81.56 96 LYS A N 1
ATOM 759 C CA . LYS A 1 96 ? 7.515 7.399 -5.869 1.00 81.56 96 LYS A CA 1
ATOM 760 C C . LYS A 1 96 ? 6.228 7.225 -5.075 1.00 81.56 96 LYS A C 1
A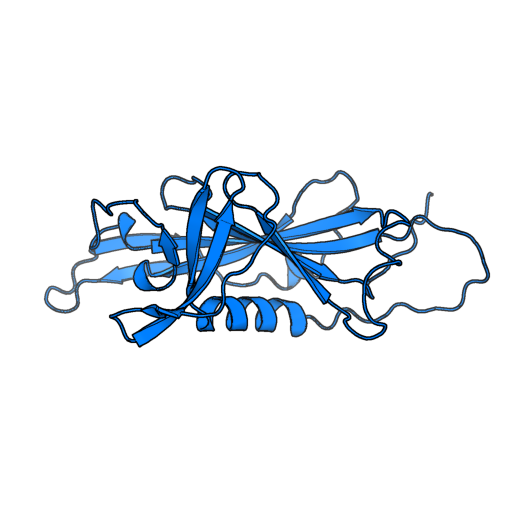TOM 762 O O . LYS A 1 96 ? 5.674 6.134 -5.036 1.00 81.56 96 LYS A O 1
ATOM 767 N N . VAL A 1 97 ? 5.714 8.298 -4.481 1.00 78.06 97 VAL A N 1
ATOM 768 C CA . VAL A 1 97 ? 4.518 8.241 -3.624 1.00 78.06 97 VAL A CA 1
ATOM 769 C C . VAL A 1 97 ? 3.364 9.046 -4.216 1.00 78.06 97 VAL A C 1
ATOM 771 O O . VAL A 1 97 ? 3.558 10.064 -4.883 1.00 78.06 97 VAL A O 1
ATOM 774 N N . LEU A 1 98 ? 2.153 8.524 -4.032 1.00 78.88 98 LEU A N 1
ATOM 775 C CA . LEU A 1 98 ? 0.899 9.035 -4.563 1.00 78.88 98 LEU A CA 1
ATOM 776 C C . LEU A 1 98 ? -0.144 9.097 -3.444 1.00 78.88 98 LEU A C 1
ATOM 778 O O . LEU A 1 98 ? -0.531 8.058 -2.905 1.00 78.88 98 LEU A O 1
ATOM 782 N N . ILE A 1 99 ? -0.670 10.284 -3.155 1.00 75.06 99 ILE A N 1
ATOM 783 C CA . ILE A 1 99 ? -1.788 10.477 -2.218 1.00 75.06 99 ILE A CA 1
ATOM 784 C C . ILE A 1 99 ? -2.983 11.022 -2.989 1.00 75.06 99 ILE A C 1
ATOM 786 O O . ILE A 1 99 ? -2.869 11.977 -3.757 1.00 75.06 99 ILE A O 1
ATOM 790 N N . GLY A 1 100 ? -4.135 10.357 -2.858 1.00 62.84 100 GLY A N 1
ATOM 791 C CA . GLY A 1 100 ? -5.362 10.755 -3.560 1.00 62.84 100 GLY A CA 1
ATOM 792 C C . GLY A 1 100 ? -5.253 10.789 -5.095 1.00 62.84 100 GLY A C 1
ATOM 793 O O . GLY A 1 100 ? -6.077 11.422 -5.743 1.00 62.84 100 GLY A O 1
ATOM 794 N N . GLY A 1 101 ? -4.242 10.135 -5.684 1.00 58.84 101 GLY A N 1
ATOM 795 C CA . GLY A 1 101 ? -3.978 10.150 -7.130 1.00 58.84 101 GLY A CA 1
ATOM 796 C C . GLY A 1 101 ? -3.027 11.253 -7.618 1.00 58.84 101 GLY A C 1
ATOM 797 O O . GLY A 1 101 ? -2.673 11.243 -8.795 1.00 58.84 101 GLY A O 1
ATOM 798 N N . SER A 1 102 ? -2.563 12.146 -6.740 1.00 54.06 102 SER A N 1
ATOM 799 C CA . SER A 1 102 ? -1.572 13.184 -7.059 1.00 54.06 102 SER A CA 1
ATOM 800 C C . SER A 1 102 ? -0.149 12.712 -6.748 1.00 54.06 102 SER A C 1
ATOM 802 O O . SER A 1 102 ? 0.069 12.019 -5.757 1.00 54.06 102 SER A O 1
ATOM 804 N N . ILE A 1 103 ? 0.818 13.078 -7.598 1.00 54.16 103 ILE A N 1
ATOM 805 C CA . ILE A 1 103 ? 2.251 12.798 -7.395 1.00 54.16 103 ILE A CA 1
ATOM 806 C C . ILE A 1 103 ? 2.781 13.705 -6.291 1.00 54.16 103 ILE A C 1
ATOM 808 O O . ILE A 1 103 ? 2.649 14.925 -6.378 1.00 54.16 103 ILE A O 1
ATOM 812 N N . GLU A 1 104 ? 3.388 13.107 -5.271 1.00 55.44 104 GLU A N 1
ATOM 813 C CA . GLU A 1 104 ? 3.995 13.848 -4.173 1.00 55.44 104 GLU A CA 1
ATOM 814 C C . GLU A 1 104 ? 5.482 14.120 -4.341 1.00 55.44 104 GLU A C 1
ATOM 816 O O . GLU A 1 104 ? 6.215 13.357 -4.966 1.00 55.44 104 GLU A O 1
ATOM 821 N N . VAL A 1 105 ? 5.888 15.252 -3.755 1.00 53.03 105 VAL A N 1
ATOM 822 C CA . VAL A 1 105 ? 7.156 15.956 -3.992 1.00 53.03 105 VAL A CA 1
ATOM 823 C C . VAL A 1 105 ? 8.023 16.056 -2.724 1.00 53.03 105 VAL A C 1
ATOM 825 O O . VAL A 1 105 ? 9.132 16.581 -2.790 1.00 53.03 105 VAL A O 1
ATOM 828 N N . ARG A 1 106 ? 7.603 15.548 -1.555 1.00 55.25 106 ARG A N 1
ATOM 829 C CA . ARG A 1 106 ? 8.466 15.622 -0.363 1.00 55.25 106 ARG A CA 1
ATOM 830 C C . ARG A 1 106 ? 8.130 14.572 0.694 1.00 55.25 106 ARG A C 1
ATOM 832 O O . ARG A 1 106 ? 7.033 14.593 1.242 1.00 55.25 106 ARG A O 1
ATOM 839 N N . SER A 1 107 ? 9.094 13.706 1.008 1.00 55.03 107 SER A N 1
ATOM 840 C CA . SER A 1 107 ? 9.139 13.042 2.312 1.00 55.03 107 SER A CA 1
ATOM 841 C C . SER A 1 107 ? 9.666 14.048 3.336 1.00 55.03 107 SER A C 1
ATOM 843 O O . SER A 1 107 ? 10.728 14.634 3.117 1.00 55.03 107 SER A O 1
ATOM 845 N N . GLU A 1 108 ? 8.936 14.280 4.423 1.00 55.97 108 GLU A N 1
ATOM 846 C CA . GLU A 1 108 ? 9.516 14.919 5.613 1.00 55.97 108 GLU A CA 1
ATOM 847 C C . GLU A 1 108 ? 10.286 13.853 6.412 1.00 55.97 108 GLU A C 1
ATOM 849 O O . GLU A 1 108 ? 9.952 12.664 6.344 1.00 55.97 108 GLU A O 1
ATOM 854 N N . ASP A 1 109 ? 11.339 14.273 7.125 1.00 51.28 109 ASP A N 1
ATOM 855 C CA . ASP A 1 109 ? 12.169 13.383 7.942 1.00 51.28 109 ASP A CA 1
ATOM 856 C C . ASP A 1 109 ? 11.318 12.514 8.872 1.00 51.28 109 ASP A C 1
ATOM 858 O O . ASP A 1 109 ? 10.235 12.899 9.319 1.00 51.28 109 ASP A O 1
ATOM 862 N N . ALA A 1 110 ? 11.821 11.315 9.162 1.00 56.19 110 ALA A N 1
ATOM 863 C CA . ALA A 1 110 ? 11.119 10.356 9.990 1.00 56.19 110 ALA A CA 1
ATOM 864 C C . ALA A 1 110 ? 10.947 10.916 11.417 1.00 56.19 110 ALA A C 1
ATOM 866 O O . ALA A 1 110 ? 11.902 10.977 12.191 1.00 56.19 110 ALA A O 1
ATOM 867 N N . LEU A 1 111 ? 9.732 11.343 11.766 1.00 53.69 111 LEU A N 1
ATOM 868 C CA . LEU A 1 111 ? 9.414 11.888 13.087 1.00 53.69 111 LEU A CA 1
ATOM 869 C C . LEU A 1 111 ? 8.853 10.776 13.977 1.00 53.69 111 LEU A C 1
ATOM 871 O O . LEU A 1 111 ? 8.002 9.983 13.559 1.00 53.69 111 LEU A O 1
ATOM 875 N N . SER A 1 112 ? 9.335 10.711 15.217 1.00 51.22 112 SER A N 1
ATOM 876 C CA . SER A 1 112 ? 8.787 9.809 16.226 1.00 51.22 112 SER A CA 1
ATOM 877 C C . SER A 1 112 ? 7.406 10.295 16.665 1.00 51.22 112 SER A C 1
ATOM 879 O O . SER A 1 112 ? 7.200 11.468 16.975 1.00 51.22 112 SER A O 1
ATOM 881 N N . SER A 1 113 ? 6.434 9.387 16.685 1.00 54.28 113 SER A N 1
ATOM 882 C CA . SER A 1 113 ? 5.126 9.664 17.278 1.00 54.28 113 SER A CA 1
ATOM 883 C C . SER A 1 113 ? 5.152 9.507 18.796 1.00 54.28 113 SER A C 1
ATOM 885 O O . SER A 1 113 ? 6.022 8.837 19.360 1.00 54.28 113 SER A O 1
ATOM 887 N N . LEU A 1 114 ? 4.117 10.037 19.458 1.00 45.03 114 LEU A N 1
ATOM 888 C CA . LEU A 1 114 ? 3.877 9.847 20.895 1.00 45.03 114 LEU A CA 1
ATOM 889 C C . LEU A 1 114 ? 3.797 8.364 21.317 1.00 45.03 114 LEU A C 1
ATOM 891 O O . LEU A 1 114 ? 3.934 8.057 22.496 1.00 45.03 114 LEU A O 1
ATOM 895 N N . GLN A 1 115 ? 3.554 7.451 20.370 1.00 51.31 115 GLN A N 1
ATOM 896 C CA . GLN A 1 115 ? 3.359 6.017 20.603 1.00 51.31 115 GLN A CA 1
ATOM 897 C C . GLN A 1 115 ? 4.628 5.182 20.353 1.00 51.31 115 GLN A C 1
ATOM 899 O O . GLN A 1 115 ? 4.563 3.956 20.346 1.00 51.31 115 GLN A O 1
ATOM 904 N N . GLY A 1 116 ? 5.784 5.820 20.130 1.00 56.56 116 GLY A N 1
ATOM 905 C CA . GLY A 1 116 ? 7.065 5.135 19.917 1.00 56.56 116 GLY A CA 1
ATOM 906 C C . GLY A 1 116 ? 7.250 4.536 18.518 1.00 56.56 116 GLY A C 1
ATOM 907 O O . GLY A 1 116 ? 8.326 4.029 18.215 1.00 56.56 116 GLY A O 1
ATOM 908 N N . ALA A 1 117 ? 6.242 4.625 17.645 1.00 64.69 117 ALA A N 1
ATOM 909 C CA . ALA A 1 117 ? 6.381 4.317 16.227 1.00 64.69 117 ALA A CA 1
ATOM 910 C C . ALA A 1 117 ? 6.974 5.523 15.485 1.00 64.69 117 ALA A C 1
ATOM 912 O O . ALA A 1 117 ? 6.476 6.647 15.614 1.00 64.69 117 ALA A O 1
ATOM 913 N N . THR A 1 118 ? 8.020 5.288 14.697 1.00 82.44 118 THR A N 1
ATOM 914 C CA . THR A 1 118 ? 8.573 6.287 13.778 1.00 82.44 118 THR A CA 1
ATOM 915 C C . THR A 1 118 ? 7.802 6.228 12.465 1.00 82.44 118 THR A C 1
ATOM 917 O O . THR A 1 118 ? 7.604 5.143 11.911 1.00 82.44 118 THR A O 1
ATOM 920 N N . TYR A 1 119 ? 7.364 7.381 11.964 1.00 84.62 119 TYR A N 1
ATOM 921 C CA . TYR A 1 119 ? 6.622 7.484 10.709 1.00 84.62 119 TYR A CA 1
ATOM 922 C C . TYR A 1 119 ? 7.430 8.232 9.659 1.00 84.62 119 TYR A C 1
ATOM 924 O O . TYR A 1 119 ? 8.030 9.262 9.952 1.00 84.62 119 TYR A O 1
ATOM 932 N N . MET A 1 120 ? 7.390 7.737 8.424 1.00 85.62 120 MET A N 1
ATOM 933 C CA . MET A 1 120 ? 7.767 8.508 7.245 1.00 85.62 120 MET A CA 1
ATOM 934 C C . MET A 1 120 ? 6.536 9.273 6.760 1.00 85.62 120 MET A C 1
ATOM 936 O O . MET A 1 120 ? 5.516 8.659 6.432 1.00 85.62 120 MET A O 1
ATOM 940 N N . TRP A 1 121 ? 6.628 10.602 6.760 1.00 85.75 121 TRP A N 1
ATOM 941 C CA . TRP A 1 121 ? 5.520 11.488 6.419 1.00 85.75 121 TRP A CA 1
ATOM 942 C C . TRP A 1 121 ? 5.555 11.893 4.949 1.00 85.75 121 TRP A C 1
ATOM 944 O O . TRP A 1 121 ? 6.581 12.319 4.419 1.00 85.75 121 TRP A O 1
ATOM 954 N N . PHE A 1 122 ? 4.391 11.792 4.325 1.00 83.56 122 PHE A N 1
ATOM 955 C CA . PHE A 1 122 ? 4.112 12.098 2.930 1.00 83.56 122 PHE A CA 1
ATOM 956 C C . PHE A 1 122 ? 3.104 13.244 2.876 1.00 83.56 122 PHE A C 1
ATOM 958 O O . PHE A 1 122 ? 2.134 13.236 3.642 1.00 83.56 122 PHE A O 1
ATOM 965 N N . VAL A 1 123 ? 3.371 14.260 2.051 1.00 83.12 123 VAL A N 1
ATOM 966 C CA . VAL A 1 123 ? 2.594 15.505 1.997 1.00 83.12 123 VAL A CA 1
ATOM 967 C C . VAL A 1 123 ? 2.186 15.846 0.569 1.00 83.12 123 VAL A C 1
ATOM 969 O O . VAL A 1 123 ? 3.030 16.079 -0.305 1.00 83.12 123 VAL A O 1
ATOM 972 N N . ALA A 1 124 ? 0.876 15.948 0.359 1.00 79.50 124 ALA A N 1
ATOM 973 C CA . ALA A 1 124 ? 0.277 16.172 -0.944 1.00 79.50 124 ALA A CA 1
ATOM 974 C C . ALA A 1 124 ? 0.425 17.627 -1.347 1.00 79.50 124 ALA A C 1
ATOM 976 O O . ALA A 1 124 ? 0.432 18.521 -0.502 1.00 79.50 124 ALA A O 1
ATOM 977 N N . ALA A 1 125 ? 0.412 17.895 -2.653 1.00 75.56 125 ALA A N 1
ATOM 978 C CA . ALA A 1 125 ? 0.260 19.264 -3.147 1.00 75.56 125 ALA A CA 1
ATOM 979 C C . ALA A 1 125 ? -1.032 19.928 -2.619 1.00 75.56 125 ALA A C 1
ATOM 981 O O . ALA A 1 125 ? -1.092 21.143 -2.465 1.00 75.56 125 ALA A O 1
ATOM 982 N N . THR A 1 126 ? -2.051 19.124 -2.293 1.00 80.69 126 THR A N 1
ATOM 983 C CA . THR A 1 126 ? -3.308 19.553 -1.658 1.00 80.69 126 THR A CA 1
ATOM 984 C C . THR A 1 126 ? -3.177 19.832 -0.154 1.00 80.69 126 THR A C 1
ATOM 986 O O . THR A 1 126 ? -4.145 20.265 0.465 1.00 80.69 126 THR A O 1
ATOM 989 N N . GLY A 1 127 ? -2.015 19.571 0.454 1.00 79.69 127 GLY A N 1
ATOM 990 C CA . GLY A 1 127 ? -1.755 19.716 1.890 1.00 79.69 127 GLY A CA 1
ATOM 991 C C . GLY A 1 127 ? -2.158 18.510 2.746 1.00 79.69 127 GLY A C 1
ATOM 992 O O . GLY A 1 127 ? -1.960 18.535 3.960 1.00 79.69 127 GLY A O 1
ATOM 993 N N . GLN A 1 128 ? -2.706 17.447 2.148 1.00 83.75 128 GLN A N 1
ATOM 994 C CA . GLN A 1 128 ? -3.003 16.200 2.862 1.00 83.75 128 GLN A CA 1
ATOM 995 C C . GLN A 1 128 ? -1.704 15.555 3.354 1.00 83.75 128 GLN A C 1
ATOM 997 O O . GLN A 1 128 ? -0.749 15.481 2.589 1.00 83.75 128 GLN A O 1
ATOM 1002 N N . LYS A 1 129 ? -1.666 15.076 4.605 1.00 86.81 129 LYS A N 1
ATOM 1003 C CA . LYS A 1 129 ? -0.492 14.388 5.160 1.00 86.81 129 LYS A CA 1
ATOM 1004 C C . LYS A 1 129 ? -0.822 12.965 5.595 1.00 86.81 129 LYS A C 1
ATOM 1006 O O . LYS A 1 129 ? -1.810 12.754 6.301 1.00 86.81 129 LYS A O 1
ATOM 1011 N N . VAL A 1 130 ? 0.026 12.012 5.224 1.00 89.12 130 VAL A N 1
ATOM 1012 C CA . VAL A 1 130 ? -0.067 10.610 5.652 1.00 89.12 130 VAL A CA 1
ATOM 1013 C C . VAL A 1 130 ? 1.288 10.143 6.170 1.00 89.12 130 VAL A C 1
ATOM 1015 O O . VAL A 1 130 ? 2.298 10.275 5.488 1.00 89.12 130 VAL A O 1
ATOM 1018 N N . GLY A 1 131 ? 1.307 9.580 7.372 1.00 89.75 131 GLY A N 1
ATOM 1019 C CA . GLY A 1 131 ? 2.454 8.910 7.963 1.00 89.75 131 GLY A CA 1
ATOM 1020 C C . GLY A 1 131 ? 2.350 7.405 7.754 1.00 89.75 131 GLY A C 1
ATOM 1021 O O . GLY A 1 131 ? 1.344 6.795 8.109 1.00 89.75 131 GLY A O 1
ATOM 1022 N N . VAL A 1 132 ? 3.394 6.777 7.222 1.00 90.19 132 VAL A N 1
ATOM 1023 C CA . VAL A 1 132 ? 3.510 5.310 7.189 1.00 90.19 132 VAL A CA 1
ATOM 1024 C C . VAL A 1 132 ? 4.643 4.898 8.117 1.00 90.19 132 VAL A C 1
ATOM 1026 O O . VAL A 1 132 ? 5.746 5.437 8.030 1.00 90.19 132 VAL A O 1
ATOM 1029 N N . CYS A 1 133 ? 4.372 3.965 9.032 1.00 90.44 133 CYS A N 1
ATOM 1030 C CA . CYS A 1 133 ? 5.372 3.489 9.981 1.00 90.44 133 CYS A CA 1
ATOM 1031 C C . CYS A 1 133 ? 6.603 2.958 9.233 1.00 90.44 133 CYS A C 1
ATOM 1033 O O . CYS A 1 133 ? 6.471 2.204 8.265 1.00 90.44 133 CYS A O 1
ATOM 1035 N N . THR A 1 134 ? 7.803 3.315 9.690 1.00 85.94 134 THR A N 1
ATOM 1036 C CA . THR A 1 134 ? 9.064 2.922 9.044 1.00 85.94 134 THR A CA 1
ATOM 1037 C C . THR A 1 134 ? 9.190 1.409 8.894 1.00 85.94 134 THR A C 1
ATOM 1039 O O . THR A 1 134 ? 9.577 0.954 7.826 1.00 85.94 134 THR A O 1
ATOM 1042 N N . MET A 1 135 ? 8.740 0.617 9.875 1.00 87.62 135 MET A N 1
ATOM 1043 C CA . MET A 1 135 ? 8.721 -0.852 9.776 1.00 87.62 135 MET A CA 1
ATOM 1044 C C . MET A 1 135 ? 7.852 -1.364 8.616 1.00 87.62 135 MET A C 1
ATOM 1046 O O . MET A 1 135 ? 8.163 -2.382 7.998 1.00 87.62 135 MET A O 1
ATOM 1050 N N . VAL A 1 136 ? 6.747 -0.676 8.305 1.00 90.19 136 VAL A N 1
ATOM 1051 C CA . VAL A 1 136 ? 5.896 -1.018 7.155 1.00 90.19 136 VAL A CA 1
ATOM 1052 C C . VAL A 1 136 ? 6.617 -0.676 5.855 1.00 90.19 136 VAL A C 1
ATOM 1054 O O . VAL A 1 136 ? 6.638 -1.502 4.945 1.00 90.19 136 VAL A O 1
ATOM 1057 N N . CYS A 1 137 ? 7.253 0.494 5.782 1.00 86.88 137 CYS A N 1
ATOM 1058 C CA . CYS A 1 137 ? 8.054 0.905 4.628 1.00 86.88 137 CYS A CA 1
ATOM 1059 C C . CYS A 1 137 ? 9.230 -0.054 4.375 1.00 86.88 137 CYS A C 1
ATOM 1061 O O . CYS A 1 137 ? 9.426 -0.509 3.251 1.00 86.88 137 CYS A O 1
ATOM 1063 N N . GLU A 1 138 ? 9.963 -0.428 5.423 1.00 88.19 138 GLU A N 1
ATOM 1064 C CA . GLU A 1 138 ? 11.040 -1.421 5.377 1.00 88.19 138 GLU A CA 1
ATOM 1065 C C . GLU A 1 138 ? 10.522 -2.780 4.917 1.00 88.19 138 GLU A C 1
ATOM 1067 O O . GLU A 1 138 ? 11.141 -3.432 4.076 1.00 88.19 138 GLU A O 1
ATOM 1072 N N . ARG A 1 139 ? 9.353 -3.203 5.413 1.00 88.81 139 ARG A N 1
ATOM 1073 C CA . ARG A 1 139 ? 8.747 -4.458 4.976 1.00 88.81 139 ARG A CA 1
ATOM 1074 C C . ARG A 1 139 ? 8.364 -4.417 3.498 1.00 88.81 139 ARG A C 1
ATOM 1076 O O . ARG A 1 139 ? 8.625 -5.391 2.801 1.00 88.81 139 ARG A O 1
ATOM 1083 N N . MET A 1 140 ? 7.782 -3.321 3.010 1.00 89.12 140 MET A N 1
ATOM 1084 C CA . MET A 1 140 ? 7.480 -3.140 1.583 1.00 89.12 140 MET A CA 1
ATOM 1085 C C . MET A 1 140 ? 8.752 -3.220 0.733 1.00 89.12 140 MET A C 1
ATOM 1087 O O . MET A 1 140 ? 8.786 -3.957 -0.252 1.00 89.12 140 MET A O 1
ATOM 1091 N N . LEU A 1 141 ? 9.814 -2.527 1.154 1.00 84.75 141 LEU A N 1
ATOM 1092 C CA . LEU A 1 141 ? 11.111 -2.552 0.484 1.00 84.75 141 LEU A CA 1
ATOM 1093 C C . LEU A 1 141 ? 11.714 -3.963 0.468 1.00 84.75 141 LEU A C 1
ATOM 1095 O O . LEU A 1 141 ? 12.196 -4.412 -0.570 1.00 84.75 141 LEU A O 1
ATOM 1099 N N . TRP A 1 142 ? 11.651 -4.692 1.583 1.00 82.31 142 TRP A N 1
ATOM 1100 C CA . TRP A 1 142 ? 12.102 -6.082 1.667 1.00 82.31 142 TRP A CA 1
ATOM 1101 C C . TRP A 1 142 ? 11.336 -7.003 0.709 1.00 82.31 142 TRP A C 1
ATOM 1103 O O . TRP A 1 142 ? 11.941 -7.818 0.015 1.00 82.31 142 TRP A O 1
ATOM 1113 N N . GLU A 1 143 ? 10.007 -6.870 0.626 1.00 87.06 143 GLU A N 1
ATOM 1114 C CA . GLU A 1 143 ? 9.202 -7.656 -0.318 1.00 87.06 143 GLU A CA 1
ATOM 1115 C C . GLU A 1 143 ? 9.597 -7.355 -1.774 1.00 87.06 143 GLU A C 1
ATOM 1117 O O . GLU A 1 143 ? 9.696 -8.279 -2.582 1.00 87.06 143 GLU A O 1
ATOM 1122 N N . VAL A 1 144 ? 9.871 -6.093 -2.116 1.00 82.12 144 VAL A N 1
ATOM 1123 C CA . VAL A 1 144 ? 10.286 -5.655 -3.464 1.00 82.12 144 VAL A CA 1
ATOM 1124 C C . VAL A 1 144 ? 11.683 -6.159 -3.823 1.00 82.12 144 VAL A C 1
ATOM 1126 O O . VAL A 1 144 ? 11.875 -6.749 -4.881 1.00 82.12 144 VAL A O 1
ATOM 1129 N N . THR A 1 145 ? 12.644 -5.999 -2.917 1.00 74.00 145 THR A N 1
ATOM 1130 C CA . THR A 1 145 ? 14.063 -6.331 -3.145 1.00 74.00 145 THR A CA 1
ATOM 1131 C C . THR A 1 145 ? 14.365 -7.827 -3.119 1.00 74.00 145 THR A C 1
ATOM 1133 O O . THR A 1 145 ? 15.291 -8.275 -3.790 1.00 74.00 145 THR A O 1
ATOM 1136 N N . LYS A 1 146 ? 13.584 -8.633 -2.390 1.00 69.69 146 LYS A N 1
ATOM 1137 C CA . LYS A 1 146 ? 13.776 -10.092 -2.334 1.00 69.69 146 LYS A CA 1
ATOM 1138 C C . LYS A 1 146 ? 13.409 -10.800 -3.645 1.00 69.69 146 LYS A C 1
ATOM 1140 O O . LYS A 1 146 ? 13.825 -11.939 -3.864 1.00 69.69 146 LYS A O 1
ATOM 1145 N N . ALA A 1 147 ? 12.618 -10.171 -4.512 1.00 57.53 147 ALA A N 1
ATOM 1146 C CA . ALA A 1 147 ? 12.301 -10.745 -5.810 1.00 57.53 147 ALA A CA 1
ATOM 1147 C C . ALA A 1 147 ? 13.513 -10.621 -6.730 1.00 57.53 147 ALA A C 1
ATOM 1149 O O . ALA A 1 147 ? 13.750 -9.574 -7.322 1.00 57.53 147 ALA A O 1
ATOM 1150 N N . GLY A 1 148 ? 14.279 -11.708 -6.821 1.00 52.41 148 GLY A N 1
ATOM 1151 C CA . GLY A 1 148 ? 15.388 -11.878 -7.754 1.00 52.41 148 GLY A CA 1
ATOM 1152 C C . GLY A 1 148 ? 14.929 -11.859 -9.210 1.00 52.41 148 GLY A C 1
ATOM 1153 O O . GLY A 1 148 ? 14.952 -12.889 -9.879 1.00 52.41 148 GLY A O 1
ATOM 1154 N N . TRP A 1 149 ? 14.504 -10.695 -9.699 1.00 56.06 149 TRP A N 1
ATOM 1155 C CA . TRP A 1 149 ? 14.434 -10.423 -11.124 1.00 56.06 149 TRP A CA 1
ATOM 1156 C C . TRP A 1 149 ? 15.863 -10.482 -11.656 1.00 56.06 149 TRP A C 1
ATOM 1158 O O . TRP A 1 149 ? 16.714 -9.674 -11.284 1.00 56.06 149 TRP A O 1
ATOM 1168 N N . VAL A 1 150 ? 16.139 -11.523 -12.436 1.00 44.00 150 VAL A N 1
ATOM 1169 C CA . VAL A 1 150 ? 17.436 -11.730 -13.073 1.00 44.00 150 VAL A CA 1
ATOM 1170 C C . VAL A 1 150 ? 17.557 -10.741 -14.222 1.00 44.00 150 VAL A C 1
ATOM 1172 O O . VAL A 1 150 ? 16.633 -10.597 -15.020 1.00 44.00 150 VAL A O 1
ATOM 1175 N N . ASP A 1 151 ? 18.702 -10.070 -14.268 1.00 46.50 151 ASP A N 1
ATOM 1176 C CA . ASP A 1 151 ? 19.131 -9.239 -15.382 1.00 46.50 151 ASP A CA 1
ATOM 1177 C C . ASP A 1 151 ? 19.206 -10.120 -16.639 1.00 46.50 151 ASP A C 1
ATOM 1179 O O . ASP A 1 151 ? 20.083 -10.978 -16.755 1.00 46.50 151 ASP A O 1
ATOM 1183 N N . GLU A 1 152 ? 18.251 -9.988 -17.561 1.00 45.34 152 GLU A N 1
ATOM 1184 C CA . GLU A 1 152 ? 18.387 -10.568 -18.900 1.00 45.34 152 GLU A CA 1
ATOM 1185 C C . GLU A 1 152 ? 19.236 -9.627 -19.768 1.00 45.34 152 GLU A C 1
ATOM 1187 O O . GLU A 1 152 ? 18.833 -9.222 -20.858 1.00 45.34 152 GLU A O 1
ATOM 1192 N N . GLU A 1 153 ? 20.445 -9.294 -19.311 1.00 43.25 153 GLU A N 1
ATOM 1193 C CA . GLU A 1 153 ? 21.471 -8.748 -20.191 1.00 43.25 153 GLU A CA 1
ATOM 1194 C C . GLU A 1 153 ? 22.002 -9.905 -21.052 1.00 43.25 153 GLU A C 1
ATOM 1196 O O . GLU A 1 153 ? 22.955 -10.609 -20.718 1.00 43.25 153 GLU A O 1
ATOM 1201 N N . LYS A 1 154 ? 21.317 -10.168 -22.168 1.00 38.38 154 LYS A N 1
ATOM 1202 C CA . LYS A 1 154 ? 21.881 -10.941 -23.273 1.00 38.38 154 LYS A CA 1
ATOM 1203 C C . LYS A 1 154 ? 22.091 -10.029 -24.465 1.00 38.38 154 LYS A C 1
ATOM 1205 O O . LYS A 1 154 ? 21.131 -9.665 -25.140 1.00 38.38 154 LYS A O 1
ATOM 1210 N N . ASP A 1 155 ? 23.367 -9.728 -24.698 1.00 44.38 155 ASP A N 1
ATOM 1211 C CA . ASP A 1 155 ? 24.007 -9.533 -26.000 1.00 44.38 155 ASP A CA 1
ATOM 1212 C C . ASP A 1 155 ? 23.035 -9.476 -27.188 1.00 44.38 155 ASP A C 1
ATOM 1214 O O . ASP A 1 155 ? 22.738 -10.480 -27.839 1.00 44.38 155 ASP A O 1
ATOM 1218 N N . ALA A 1 156 ? 22.569 -8.276 -27.514 1.00 35.06 156 ALA A N 1
ATOM 1219 C CA . ALA A 1 156 ? 22.022 -7.986 -28.827 1.00 35.06 156 ALA A CA 1
ATOM 1220 C C . ALA A 1 156 ? 22.410 -6.556 -29.187 1.00 35.06 156 ALA A C 1
ATOM 1222 O O . ALA A 1 156 ? 21.975 -5.590 -28.562 1.00 35.06 156 ALA A O 1
ATOM 1223 N N . GLY A 1 157 ? 23.298 -6.439 -30.174 1.00 35.34 157 GLY A N 1
ATOM 1224 C CA . GLY A 1 157 ? 23.808 -5.166 -30.653 1.00 35.34 157 GLY A CA 1
ATOM 1225 C C . GLY A 1 157 ? 22.692 -4.164 -30.946 1.00 35.34 157 GLY A C 1
ATOM 1226 O O . GLY A 1 157 ? 21.651 -4.523 -31.485 1.00 35.34 157 GLY A O 1
ATOM 1227 N N . ARG A 1 158 ? 22.960 -2.906 -30.574 1.00 42.03 158 ARG A N 1
ATOM 1228 C CA . ARG A 1 158 ? 22.252 -1.667 -30.938 1.00 42.03 158 ARG A CA 1
ATOM 1229 C C . ARG A 1 158 ? 21.032 -1.858 -31.850 1.00 42.03 158 ARG A C 1
ATOM 1231 O O . ARG A 1 158 ? 21.104 -1.622 -33.053 1.00 42.03 158 ARG A O 1
ATOM 1238 N N . VAL A 1 159 ? 19.891 -2.148 -31.243 1.00 37.34 159 VAL A N 1
ATOM 1239 C CA . VAL A 1 159 ? 18.586 -1.749 -31.767 1.00 37.34 159 VAL A CA 1
ATOM 1240 C C . VAL A 1 159 ? 17.853 -1.137 -30.586 1.00 37.34 159 VAL A C 1
ATOM 1242 O O . VAL A 1 159 ? 17.701 -1.783 -29.553 1.00 37.34 159 VAL A O 1
ATOM 1245 N N . ALA A 1 160 ? 17.484 0.138 -30.703 1.00 41.41 160 ALA A N 1
ATOM 1246 C CA . ALA A 1 160 ? 16.723 0.861 -29.692 1.00 41.41 160 ALA A CA 1
ATOM 1247 C C . ALA A 1 160 ? 15.322 0.238 -29.574 1.00 41.41 160 ALA A C 1
ATOM 1249 O O . ALA A 1 160 ? 14.374 0.684 -30.213 1.00 41.41 160 ALA A O 1
ATOM 1250 N N . HIS A 1 161 ? 15.213 -0.847 -28.811 1.0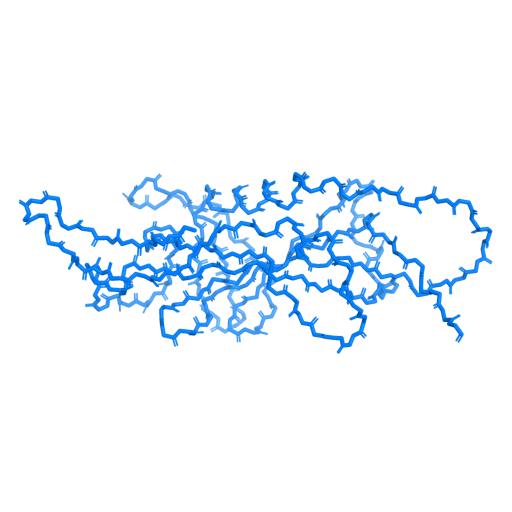0 43.56 161 HIS A N 1
ATOM 1251 C CA . HIS A 1 161 ? 13.936 -1.384 -28.370 1.00 43.56 161 HIS A CA 1
ATOM 1252 C C . HIS A 1 161 ? 13.379 -0.470 -27.280 1.00 43.56 161 HIS A C 1
ATOM 1254 O O . HIS A 1 161 ? 14.126 0.010 -26.430 1.00 43.56 161 HIS A O 1
ATOM 1260 N N . GLU A 1 162 ? 12.066 -0.248 -27.305 1.00 55.62 162 GLU A N 1
ATOM 1261 C CA . GLU A 1 162 ? 11.313 0.374 -26.216 1.00 55.62 162 GLU A CA 1
ATOM 1262 C C . GLU A 1 162 ? 11.580 -0.412 -24.924 1.00 55.62 162 GLU A C 1
ATOM 1264 O O . GLU A 1 162 ? 10.999 -1.475 -24.693 1.00 55.62 162 GLU A O 1
ATOM 1269 N N . SER A 1 163 ? 12.524 0.059 -24.110 1.00 66.62 163 SER A N 1
ATOM 1270 C CA . SER A 1 163 ? 12.847 -0.557 -22.831 1.00 66.62 163 SER A CA 1
ATOM 1271 C C . SER A 1 163 ? 11.649 -0.378 -21.904 1.00 66.62 163 SER A C 1
ATOM 1273 O O . SER A 1 163 ? 11.134 0.723 -21.736 1.00 66.62 163 SER A O 1
ATOM 1275 N N . MET A 1 164 ? 11.152 -1.468 -21.329 1.00 73.25 164 MET A N 1
ATOM 1276 C CA . MET A 1 164 ? 10.086 -1.427 -20.325 1.00 73.25 164 MET A CA 1
ATOM 1277 C C . MET A 1 164 ? 10.693 -1.561 -18.933 1.00 73.25 164 MET A C 1
ATOM 1279 O O . MET A 1 164 ? 11.606 -2.361 -18.759 1.00 73.25 164 MET A O 1
ATOM 1283 N N . VAL A 1 165 ? 10.162 -0.836 -17.952 1.00 78.88 165 VAL A N 1
ATOM 1284 C CA . VAL A 1 165 ? 10.525 -0.965 -16.534 1.00 78.88 165 VAL A CA 1
ATOM 1285 C C . VAL A 1 165 ? 9.391 -1.613 -15.752 1.00 78.88 165 VAL A C 1
ATOM 1287 O O . VAL A 1 165 ? 8.209 -1.341 -15.993 1.00 78.88 165 VAL A O 1
ATOM 1290 N N . LEU A 1 166 ? 9.745 -2.470 -14.797 1.00 83.62 166 LEU A N 1
ATOM 1291 C CA . LEU A 1 166 ? 8.785 -3.025 -13.851 1.00 83.62 166 LEU A CA 1
ATOM 1292 C C . LEU A 1 166 ? 8.484 -1.993 -12.761 1.00 83.62 166 LEU A C 1
ATOM 1294 O O . LEU A 1 166 ? 9.392 -1.494 -12.093 1.00 83.62 166 LEU A O 1
ATOM 1298 N N . VAL A 1 167 ? 7.199 -1.728 -12.535 1.00 86.06 167 VAL A N 1
ATOM 1299 C CA . VAL A 1 167 ? 6.724 -0.917 -11.415 1.00 86.06 167 VAL A CA 1
ATOM 1300 C C . VAL A 1 167 ? 5.883 -1.777 -10.482 1.00 86.06 167 VAL A C 1
ATOM 1302 O O . VAL A 1 167 ? 4.843 -2.315 -10.875 1.00 86.06 167 VAL A O 1
ATOM 1305 N N . GLU A 1 168 ? 6.314 -1.872 -9.228 1.00 89.25 168 GLU A N 1
ATOM 1306 C CA . GLU A 1 168 ? 5.574 -2.521 -8.148 1.00 89.25 168 GLU A CA 1
ATOM 1307 C C . GLU A 1 168 ? 4.937 -1.452 -7.253 1.00 89.25 168 GLU A C 1
ATOM 1309 O O . GLU A 1 168 ? 5.629 -0.617 -6.681 1.00 89.25 168 GLU A O 1
ATOM 1314 N N . ARG A 1 169 ? 3.608 -1.456 -7.134 1.00 92.31 169 ARG A N 1
ATOM 1315 C CA . ARG A 1 169 ? 2.841 -0.466 -6.371 1.00 92.31 169 ARG A CA 1
ATOM 1316 C C . ARG A 1 169 ? 2.220 -1.093 -5.138 1.00 92.31 169 ARG A C 1
ATOM 1318 O O . ARG A 1 169 ? 1.323 -1.921 -5.270 1.00 92.31 169 ARG A O 1
ATOM 1325 N N . PHE A 1 170 ? 2.579 -0.622 -3.953 1.00 93.75 170 PHE A N 1
ATOM 1326 C CA . PHE A 1 170 ? 1.765 -0.867 -2.766 1.00 93.75 170 PHE A CA 1
ATOM 1327 C C . PHE A 1 170 ? 0.637 0.150 -2.698 1.00 93.75 170 PHE A C 1
ATOM 1329 O O . PHE A 1 170 ? 0.885 1.348 -2.729 1.00 93.75 170 PHE A O 1
ATOM 1336 N N . VAL A 1 171 ? -0.602 -0.317 -2.589 1.00 93.81 171 VAL A N 1
ATOM 1337 C CA . VAL A 1 171 ? -1.794 0.511 -2.405 1.00 93.81 171 VAL A CA 1
ATOM 1338 C C . VAL A 1 171 ? -2.361 0.230 -1.023 1.00 93.81 171 VAL A C 1
ATOM 1340 O O . VAL A 1 171 ? -2.823 -0.880 -0.759 1.00 93.81 171 VAL A O 1
ATOM 1343 N N . VAL A 1 172 ? -2.345 1.239 -0.155 1.00 93.81 172 VAL A N 1
ATOM 1344 C CA . VAL A 1 172 ? -2.952 1.189 1.177 1.00 93.81 172 VAL A CA 1
ATOM 1345 C C . VAL A 1 172 ? -4.358 1.771 1.086 1.00 93.81 172 VAL A C 1
ATOM 1347 O O . VAL A 1 172 ? -4.544 2.929 0.702 1.00 93.81 172 VAL A O 1
ATOM 1350 N N . LYS A 1 173 ? -5.360 0.962 1.421 1.00 92.88 173 LYS A N 1
ATOM 1351 C CA . LYS A 1 173 ? -6.781 1.294 1.321 1.00 92.88 173 LYS A CA 1
ATOM 1352 C C . LYS A 1 173 ? -7.448 1.233 2.683 1.00 92.88 173 LYS A C 1
ATOM 1354 O O . LYS A 1 173 ? -7.186 0.328 3.475 1.00 92.88 173 LYS A O 1
ATOM 1359 N N . ARG A 1 174 ? -8.372 2.152 2.935 1.00 90.69 174 ARG A N 1
ATOM 1360 C CA . ARG A 1 174 ? -9.341 2.002 4.024 1.00 90.69 174 ARG A CA 1
ATOM 1361 C C . ARG A 1 174 ? -10.273 0.832 3.703 1.00 90.69 174 ARG A C 1
ATOM 1363 O O . ARG A 1 174 ? -10.404 0.417 2.552 1.00 90.69 174 ARG A O 1
ATOM 1370 N N . MET A 1 175 ? -10.956 0.308 4.717 1.00 87.38 175 MET A N 1
ATOM 1371 C CA . MET A 1 175 ? -11.862 -0.837 4.535 1.00 87.38 175 MET A CA 1
ATOM 1372 C C . MET A 1 175 ? -13.103 -0.536 3.682 1.00 87.38 175 MET A C 1
ATOM 1374 O O . MET A 1 175 ? -13.774 -1.475 3.261 1.00 87.38 175 MET A O 1
ATOM 1378 N N . ASP A 1 176 ? -13.406 0.738 3.416 1.00 86.50 176 ASP A N 1
ATOM 1379 C CA . ASP A 1 176 ? -14.436 1.162 2.456 1.00 86.50 176 ASP A CA 1
ATOM 1380 C C . ASP A 1 176 ? -13.947 1.146 0.989 1.00 86.50 176 ASP A C 1
ATOM 1382 O O . ASP A 1 176 ? -14.716 1.435 0.076 1.00 86.50 176 ASP A O 1
ATOM 1386 N N . GLY A 1 177 ? -12.677 0.793 0.753 1.00 88.25 177 GLY A N 1
ATOM 1387 C CA . GLY A 1 177 ? -12.048 0.725 -0.566 1.00 88.25 177 GLY A CA 1
ATOM 1388 C C . GLY A 1 177 ? -11.351 2.014 -1.009 1.00 88.25 177 GLY A C 1
ATOM 1389 O O . GLY A 1 177 ? -10.643 1.994 -2.019 1.00 88.25 177 GLY A O 1
ATOM 1390 N N . SER A 1 178 ? -11.493 3.116 -0.266 1.00 89.62 178 SER A N 1
ATOM 1391 C CA . SER A 1 178 ? -10.816 4.378 -0.571 1.00 89.62 178 SER A CA 1
ATOM 1392 C C . SER A 1 178 ? -9.302 4.273 -0.361 1.00 89.62 178 SER A C 1
ATOM 1394 O O . SER A 1 178 ? -8.829 3.667 0.601 1.00 89.62 178 SER A O 1
ATOM 1396 N N . VAL A 1 179 ? -8.521 4.858 -1.271 1.00 91.38 179 VAL A N 1
ATOM 1397 C CA . VAL A 1 179 ? -7.051 4.841 -1.199 1.00 91.38 179 VAL A CA 1
ATOM 1398 C C . VAL A 1 179 ? -6.570 5.930 -0.244 1.00 91.38 179 VAL A C 1
ATOM 1400 O O . VAL A 1 179 ? -6.978 7.084 -0.361 1.00 91.38 179 VAL A O 1
ATOM 1403 N N . VAL A 1 180 ? -5.683 5.553 0.674 1.00 90.50 180 VAL A N 1
ATOM 1404 C CA . VAL A 1 180 ? -4.979 6.475 1.574 1.00 90.50 180 VAL A CA 1
ATOM 1405 C C . VAL A 1 180 ? -3.692 6.949 0.908 1.00 90.50 180 VAL A C 1
ATOM 1407 O O . VAL A 1 180 ? -3.498 8.139 0.688 1.00 90.50 180 VAL A O 1
ATOM 1410 N N . VAL A 1 181 ? -2.841 5.996 0.526 1.00 91.31 181 VAL A N 1
ATOM 1411 C CA . VAL A 1 181 ? -1.547 6.243 -0.111 1.00 91.31 181 VAL A CA 1
ATOM 1412 C C . VAL A 1 181 ? -1.212 5.086 -1.048 1.00 91.31 181 VAL A C 1
ATOM 1414 O O . VAL A 1 181 ? -1.590 3.936 -0.803 1.00 91.31 181 VAL A O 1
ATOM 1417 N N . ALA A 1 182 ? -0.505 5.386 -2.130 1.00 92.31 182 ALA A N 1
ATOM 1418 C CA . ALA A 1 182 ? 0.124 4.397 -2.984 1.00 92.31 182 ALA A CA 1
ATOM 1419 C C . ALA A 1 182 ? 1.616 4.701 -3.157 1.00 92.31 182 ALA A C 1
ATOM 1421 O O . ALA A 1 182 ? 1.999 5.845 -3.378 1.00 92.31 182 ALA A O 1
ATOM 1422 N N . ILE A 1 183 ? 2.448 3.670 -3.067 1.00 89.44 183 ILE A N 1
ATOM 1423 C CA . ILE A 1 183 ? 3.906 3.761 -3.140 1.00 89.44 183 ILE A CA 1
ATOM 1424 C C . ILE A 1 183 ? 4.372 2.893 -4.307 1.00 89.44 183 ILE A C 1
ATOM 1426 O O . ILE A 1 183 ? 4.229 1.673 -4.265 1.00 89.44 183 ILE A O 1
ATOM 1430 N N . ASP A 1 184 ? 4.883 3.534 -5.352 1.00 90.00 184 ASP A N 1
ATOM 1431 C CA . ASP A 1 184 ? 5.507 2.919 -6.518 1.00 90.00 184 ASP A CA 1
ATOM 1432 C C . ASP A 1 184 ? 7.001 2.687 -6.258 1.00 90.00 184 ASP A C 1
ATOM 1434 O O . ASP A 1 184 ? 7.731 3.606 -5.892 1.00 90.00 184 ASP A O 1
ATOM 1438 N N . PHE A 1 185 ? 7.453 1.467 -6.519 1.00 86.56 185 PHE A N 1
ATOM 1439 C CA . PHE A 1 185 ? 8.851 1.076 -6.623 1.00 86.56 185 PHE A CA 1
ATOM 1440 C C . PHE A 1 185 ? 9.152 0.766 -8.090 1.00 86.56 185 PHE A C 1
ATOM 1442 O O . PHE A 1 185 ? 8.559 -0.145 -8.672 1.00 86.56 185 PHE A O 1
ATOM 1449 N N . VAL A 1 186 ? 10.042 1.544 -8.699 1.00 84.25 186 VAL A N 1
ATOM 1450 C CA . VAL A 1 186 ? 10.443 1.418 -10.104 1.00 84.25 186 VAL A CA 1
ATOM 1451 C C . VAL A 1 186 ? 11.784 0.704 -10.171 1.00 84.25 186 VAL A C 1
ATOM 1453 O O . VAL A 1 186 ? 12.790 1.210 -9.670 1.00 84.25 186 VAL A O 1
ATOM 1456 N N . HIS A 1 187 ? 11.797 -0.465 -10.803 1.00 79.88 187 HIS A N 1
ATOM 1457 C CA . HIS A 1 187 ? 12.997 -1.271 -11.009 1.00 79.88 187 HIS A CA 1
ATOM 1458 C C . HIS A 1 187 ? 13.705 -0.817 -12.285 1.00 79.88 187 HIS A C 1
ATOM 1460 O O . HIS A 1 187 ? 13.281 -1.157 -13.389 1.00 79.88 187 HIS A O 1
ATOM 1466 N N . LE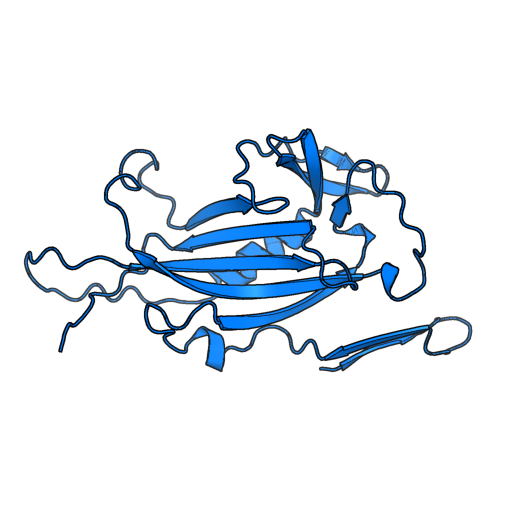U A 1 188 ? 14.778 -0.040 -12.136 1.00 68.38 188 LEU A N 1
ATOM 1467 C CA . LEU A 1 188 ? 15.479 0.588 -13.265 1.00 68.38 188 LEU A CA 1
ATOM 1468 C C . LEU A 1 188 ? 16.366 -0.393 -14.049 1.00 68.38 188 LEU A C 1
ATOM 1470 O O . LEU A 1 188 ? 16.644 -0.158 -15.221 1.00 68.38 188 LEU A O 1
ATOM 1474 N N . ASN A 1 189 ? 16.753 -1.509 -13.426 1.00 62.22 189 ASN A N 1
ATOM 1475 C CA . ASN A 1 189 ? 17.635 -2.521 -14.020 1.00 62.22 189 ASN A CA 1
ATOM 1476 C C . ASN A 1 189 ? 16.883 -3.727 -14.598 1.00 62.22 189 ASN A C 1
ATOM 1478 O O . ASN A 1 189 ? 17.494 -4.621 -15.166 1.00 62.22 189 ASN A O 1
ATOM 1482 N N . VAL A 1 190 ? 15.562 -3.786 -14.438 1.00 60.38 190 VAL A N 1
ATOM 1483 C CA . VAL A 1 190 ? 14.754 -4.863 -15.010 1.00 60.38 190 VAL A CA 1
ATOM 1484 C C . VAL A 1 190 ? 14.179 -4.336 -16.313 1.00 60.38 190 VAL A C 1
ATOM 1486 O O . VAL A 1 190 ? 13.120 -3.709 -16.316 1.00 60.38 190 VAL A O 1
ATOM 1489 N N . THR A 1 191 ? 14.901 -4.560 -17.411 1.00 53.44 191 THR A N 1
ATOM 1490 C CA . THR A 1 191 ? 14.439 -4.194 -18.752 1.00 53.44 191 THR A CA 1
ATOM 1491 C C . THR A 1 191 ? 14.077 -5.434 -19.554 1.00 53.44 191 THR A C 1
ATOM 1493 O O . THR A 1 191 ? 14.727 -6.471 -19.459 1.00 53.44 191 THR A O 1
ATOM 1496 N N . LYS A 1 192 ? 12.998 -5.349 -20.334 1.00 54.84 192 LYS A N 1
ATOM 1497 C CA . LYS A 1 192 ? 12.606 -6.405 -21.269 1.00 54.84 192 LYS A CA 1
ATOM 1498 C C . LYS A 1 192 ? 12.470 -5.809 -22.661 1.00 54.84 192 LYS A C 1
ATOM 1500 O O . LYS A 1 192 ? 11.770 -4.812 -22.832 1.00 54.84 192 LYS A O 1
ATOM 1505 N N . ALA A 1 193 ? 13.127 -6.416 -23.647 1.00 48.62 193 ALA A N 1
ATOM 1506 C CA . ALA A 1 193 ? 12.975 -6.020 -25.041 1.00 48.62 193 ALA A CA 1
ATOM 1507 C C . ALA A 1 193 ? 11.588 -6.439 -25.549 1.00 48.62 193 ALA A C 1
ATOM 1509 O O . ALA A 1 193 ? 11.212 -7.613 -25.477 1.00 48.62 193 ALA A O 1
ATOM 1510 N N . ASN A 1 194 ? 10.822 -5.483 -26.074 1.00 42.72 194 ASN A N 1
ATOM 1511 C CA . ASN A 1 194 ? 9.551 -5.772 -26.725 1.00 42.72 194 ASN A CA 1
ATOM 1512 C C . ASN A 1 194 ? 9.823 -6.517 -28.047 1.00 42.72 194 ASN A C 1
ATOM 1514 O O . ASN A 1 194 ? 10.341 -5.920 -28.993 1.00 42.72 194 ASN A O 1
ATOM 1518 N N . LYS A 1 195 ? 9.519 -7.820 -28.120 1.00 37.03 195 LYS A N 1
ATOM 1519 C CA . LYS A 1 195 ? 9.486 -8.549 -29.396 1.00 37.03 195 LYS A CA 1
ATOM 1520 C C . LYS A 1 195 ? 8.123 -8.311 -30.030 1.00 37.03 195 LYS A C 1
ATOM 1522 O O . LYS A 1 195 ? 7.161 -9.002 -29.706 1.00 37.03 195 LYS A O 1
ATOM 1527 N N . LEU A 1 196 ? 8.054 -7.320 -30.912 1.00 34.28 196 LEU A N 1
ATOM 1528 C CA . LEU A 1 196 ? 6.956 -7.216 -31.867 1.00 34.28 196 LEU A CA 1
ATOM 1529 C C . LEU A 1 196 ? 7.029 -8.455 -32.776 1.00 34.28 196 LEU A C 1
ATOM 1531 O O . LEU A 1 196 ? 8.076 -8.713 -33.371 1.00 34.28 196 LEU A O 1
ATOM 1535 N N . VAL A 1 197 ? 5.959 -9.254 -32.774 1.00 33.94 197 VAL A N 1
ATOM 1536 C CA . VAL A 1 197 ? 5.744 -10.382 -33.699 1.00 33.94 197 VAL A CA 1
ATOM 1537 C C . VAL A 1 197 ? 5.296 -9.838 -35.046 1.00 33.94 197 VAL A C 1
ATOM 1539 O O . VAL A 1 197 ? 4.447 -8.918 -35.032 1.00 33.94 197 VAL A O 1
#

Secondary structure (DSSP, 8-state):
-EEEEE-TTT--EEEEEEE--EE-HHHHHS---TTS--EEEEEEEEEGGGEEETT---S-SSSGGGEEEEEEEEEEEE--TTTTSSS-TT-SEEEEEEETTEEP--EEEEEEPTTS-EEEEEE-TTS-EEEEEHHHHHHHHHHHHTS----------S----EEEEEEEEEEEETTS-EEEEEEEEEEEEEEE----

Radius of gyration: 19.1 Å; chains: 1; bounding box: 41×37×61 Å

Organism: NCBI:txid1010633

pLDDT: mean 70.96, std 17.7, range [33.94, 94.25]